Protein AF-A0A563DDT4-F1 (afdb_monomer_lite)

Sequence (228 aa):
MALPEDSSPIIKEQPSSSRGLYDNIKHTDIRTVSVIREQLWNDAQWEGAGFATSPDQPPILMFLFKNAENGKKIFSAWIERFSNIDKEDDLRITIVRGIDKKNPFYYRIGVGANIKKELSPARLVGTIVRSNMMTPTNSDNLDRFLADYKKYGCFWIVPAAFNKSGKPDMYQPLSILKEKVVIRDAWEIGINDLDSSLIRQGDNPIIPKSEIEEAPVIELIQSRMIAE

Secondary structure (DSSP, 8-state):
--PPPP----------TTTTSSTT--GGGEEE-----HHHHHHHTEEEEEEEEETTEEEEEEEEESSHHHHHHHHHHHHHHH-SB-TT--EEEEEEE--BSSSTT-EEEEEEE--TTT-BTTBEEE---EEEEE--SSSHHHHHHHHHHHHHS-EEEEEEEE-TTSPEEE-GGG-EEES--EEEEGGG--TTSTTGGGS-TT-B----TTTTTT-THHHHHHHHHS--

Radius of gyration: 22.21 Å; chains: 1; bounding box: 61×58×77 Å

Foldseek 3Di:
DDDDDDDDDDPPPDDPPPPPPCPPDDPVLEAEQWLDPPVLCVVQAFADWFWDDDPPDQIEIEGETQRLVSLLVSLVSVCVVCNLENPVPQKAWEKEAQQAPVQRQKIKIKIKGDCPVVDDPRGHYDIDIDMDIDRDNDCVRVVNNVVSCVVPLKYKYFYWYQDPVRDTDTPVVSIHIDNDYHYHYLQQAAPPHPCLVVRDLPTDGDDPPVCVVPRRNVVSNVVRVPPD

pLDDT: mean 87.25, std 19.15, range [29.61, 98.69]

Structure (mmCIF, N/CA/C/O backbone):
data_AF-A0A563DDT4-F1
#
_entry.id   AF-A0A563DDT4-F1
#
loop_
_atom_site.group_PDB
_atom_site.id
_atom_site.type_symbol
_atom_site.label_atom_id
_atom_site.label_alt_id
_atom_site.label_comp_id
_atom_site.label_asym_id
_atom_site.label_entity_id
_atom_site.label_seq_id
_atom_site.pdbx_PDB_ins_code
_atom_site.Cartn_x
_atom_site.Cartn_y
_atom_site.Cartn_z
_atom_site.occupancy
_atom_site.B_iso_or_equiv
_atom_site.auth_seq_id
_atom_site.auth_comp_id
_atom_site.auth_asym_id
_atom_site.auth_atom_id
_atom_site.pdbx_PDB_model_num
ATOM 1 N N . MET A 1 1 ? -40.162 39.269 52.773 1.00 39.84 1 MET A N 1
ATOM 2 C CA . MET A 1 1 ? -40.450 38.774 51.413 1.00 39.84 1 MET A CA 1
ATOM 3 C C . MET A 1 1 ? -39.108 38.438 50.785 1.00 39.84 1 MET A C 1
ATOM 5 O O . MET A 1 1 ? -38.362 39.351 50.473 1.00 39.84 1 MET A O 1
ATOM 9 N N . ALA A 1 2 ? -38.750 37.157 50.748 1.00 34.31 2 ALA A N 1
ATOM 10 C CA . ALA A 1 2 ? -37.540 36.647 50.108 1.00 34.31 2 ALA A CA 1
ATOM 11 C C . ALA A 1 2 ? -37.920 35.297 49.485 1.00 34.31 2 ALA A C 1
ATOM 13 O O . ALA A 1 2 ? -38.508 34.458 50.167 1.00 34.31 2 ALA A O 1
ATOM 14 N N . LEU A 1 3 ? -37.705 35.171 48.177 1.00 35.00 3 LEU A N 1
ATOM 15 C CA . LEU A 1 3 ? -37.990 33.977 47.379 1.00 35.00 3 LEU A CA 1
ATOM 16 C C . LEU A 1 3 ? -36.828 32.969 47.512 1.00 35.00 3 LEU A C 1
ATOM 18 O O . LEU A 1 3 ? -35.708 33.403 47.784 1.00 35.00 3 LEU A O 1
ATOM 22 N N . PRO A 1 4 ? -37.077 31.655 47.350 1.00 35.62 4 PRO A N 1
ATOM 23 C CA . PRO A 1 4 ? -36.071 30.615 47.548 1.00 35.62 4 PRO A CA 1
ATOM 24 C C . PRO A 1 4 ? -35.149 30.440 46.332 1.00 35.62 4 PRO A C 1
ATOM 26 O O . PRO A 1 4 ? -35.521 30.758 45.203 1.00 35.62 4 PRO A O 1
ATOM 29 N N . GLU A 1 5 ? -33.949 29.930 46.610 1.00 35.59 5 GLU A N 1
ATOM 30 C CA . GLU A 1 5 ? -32.871 29.662 45.657 1.00 35.59 5 GLU A CA 1
ATOM 31 C C . GLU A 1 5 ? -33.240 28.617 44.592 1.00 35.59 5 GLU A C 1
ATOM 33 O O . GLU A 1 5 ? -33.863 27.588 44.864 1.00 35.59 5 GLU A O 1
ATOM 38 N N . ASP A 1 6 ? -32.806 28.918 43.370 1.00 36.28 6 ASP A N 1
ATOM 39 C CA . ASP A 1 6 ? -32.846 28.088 42.172 1.00 36.28 6 ASP A CA 1
ATOM 40 C C . ASP A 1 6 ? -31.933 26.860 42.337 1.00 36.28 6 ASP A C 1
ATOM 42 O O . ASP A 1 6 ? -30.737 26.977 42.602 1.00 36.28 6 ASP A O 1
ATOM 46 N N . SER A 1 7 ? -32.511 25.668 42.193 1.00 38.12 7 SER A N 1
ATOM 47 C CA . SER A 1 7 ? -31.808 24.384 42.229 1.00 38.12 7 SER A CA 1
ATOM 48 C C . SER A 1 7 ? -31.728 23.813 40.817 1.00 38.12 7 SER A C 1
ATOM 50 O O . SER A 1 7 ? -32.513 22.955 40.416 1.00 38.12 7 SER A O 1
ATOM 52 N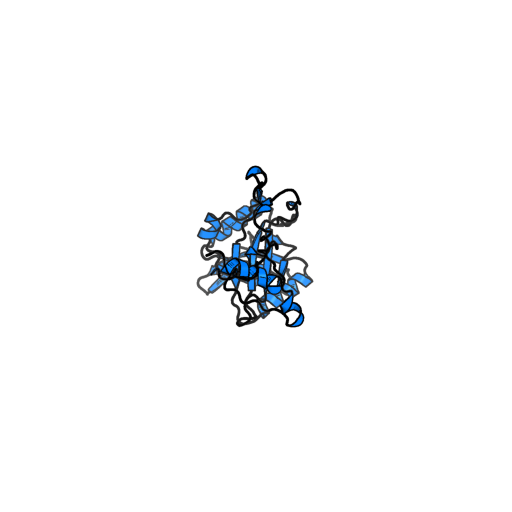 N . SER A 1 8 ? -30.739 24.283 40.063 1.00 33.38 8 SER A N 1
ATOM 53 C CA . SER A 1 8 ? -30.345 23.678 38.790 1.00 33.38 8 SER A CA 1
ATOM 54 C C . SER A 1 8 ? -29.222 22.645 39.010 1.00 33.38 8 SER A C 1
ATOM 56 O O . SER A 1 8 ? -28.300 22.896 39.791 1.00 33.38 8 SER A O 1
ATOM 58 N N . PRO A 1 9 ? -29.276 21.458 38.373 1.00 30.23 9 PRO A N 1
ATOM 59 C CA . PRO A 1 9 ? -28.347 20.365 38.644 1.00 30.23 9 PRO A CA 1
ATOM 60 C C . PRO A 1 9 ? -26.934 20.675 38.137 1.00 30.23 9 PRO A C 1
ATOM 62 O O . PRO A 1 9 ? -26.730 21.065 36.989 1.00 30.23 9 PRO A O 1
ATOM 65 N N . ILE A 1 10 ? -25.946 20.440 39.003 1.00 32.97 10 ILE A N 1
ATOM 66 C CA . ILE A 1 10 ? -24.517 20.524 38.693 1.00 32.97 10 ILE A CA 1
ATOM 67 C C . ILE A 1 10 ? -24.184 19.434 37.665 1.00 32.97 10 ILE A C 1
ATOM 69 O O . ILE A 1 10 ? -24.044 18.259 38.013 1.00 32.97 10 ILE A O 1
ATOM 73 N N . ILE A 1 11 ? -24.040 19.817 36.396 1.00 32.25 11 ILE A N 1
ATOM 74 C CA . ILE A 1 11 ? -23.382 18.983 35.390 1.00 32.25 11 ILE A CA 1
ATOM 75 C C . ILE A 1 11 ? -21.908 18.916 35.794 1.00 32.25 11 ILE A C 1
ATOM 77 O O . ILE A 1 11 ? -21.169 19.888 35.663 1.00 32.25 11 ILE A O 1
ATOM 81 N N . LYS A 1 12 ? -21.477 17.773 36.335 1.00 29.61 12 LYS A N 1
ATOM 82 C CA . LYS A 1 12 ? -20.051 17.476 36.477 1.00 29.61 12 LYS A CA 1
ATOM 83 C C . LYS A 1 12 ? -19.483 17.286 35.075 1.00 29.61 12 LYS A C 1
ATOM 85 O O . LYS A 1 12 ? -19.656 16.222 34.486 1.00 29.61 12 LYS A O 1
ATOM 90 N N . GLU A 1 13 ? -18.814 18.309 34.555 1.00 31.12 13 GLU A N 1
ATOM 91 C CA . GLU A 1 13 ? -17.902 18.148 33.426 1.00 31.12 13 GLU A CA 1
ATOM 92 C C . GLU A 1 13 ? -16.879 17.064 33.788 1.00 31.12 13 GLU A C 1
ATOM 94 O O . GLU A 1 13 ? -16.101 17.204 34.735 1.00 31.12 13 GLU A O 1
ATOM 99 N N . GLN A 1 14 ? -16.908 15.945 33.064 1.00 32.41 14 GLN A N 1
ATOM 100 C CA . GLN A 1 14 ? -15.791 15.013 33.087 1.00 32.41 14 GLN A CA 1
ATOM 101 C C . GLN A 1 14 ? -14.646 15.624 32.272 1.00 32.41 14 GLN A C 1
ATOM 103 O O . GLN A 1 14 ? -14.873 16.047 31.136 1.00 32.41 14 GLN A O 1
ATOM 108 N N . PRO A 1 15 ? -13.418 15.687 32.810 1.00 33.34 15 PRO A N 1
ATOM 109 C CA . PRO A 1 15 ? -12.296 16.245 32.075 1.00 33.34 15 PRO A CA 1
ATOM 110 C C . PRO A 1 15 ? -11.964 15.358 30.867 1.00 33.34 15 PRO A C 1
ATOM 112 O O . PRO A 1 15 ? -11.709 14.162 31.009 1.00 33.34 15 PRO A O 1
ATOM 115 N N . SER A 1 16 ? -11.939 15.965 29.676 1.00 42.59 16 SER A N 1
ATOM 116 C CA . SER A 1 16 ? -11.445 15.353 28.441 1.00 42.59 16 SER A CA 1
ATOM 117 C C . SER A 1 16 ? -9.961 14.999 28.606 1.00 42.59 16 SER A C 1
ATOM 119 O O . SER A 1 16 ? -9.096 15.879 28.591 1.00 42.59 16 SER A O 1
ATOM 121 N N . SER A 1 17 ? -9.654 13.718 28.788 1.00 43.59 17 SER A N 1
ATOM 122 C CA . SER A 1 17 ? -8.336 13.213 29.201 1.00 43.59 17 SER A CA 1
ATOM 123 C C . SER A 1 17 ? -7.228 13.281 28.137 1.00 43.59 17 SER A C 1
ATOM 125 O O . SER A 1 17 ? -6.125 12.800 28.381 1.00 43.59 17 SER A O 1
ATOM 127 N N . SER A 1 18 ? -7.451 13.907 26.979 1.00 41.47 18 SER A N 1
ATOM 128 C CA . SER A 1 18 ? -6.428 14.036 25.929 1.00 41.47 18 SER A CA 1
ATOM 129 C C . SER A 1 18 ? -5.547 15.286 26.050 1.00 41.47 18 SER A C 1
ATOM 131 O O . SER A 1 18 ? -4.455 15.310 25.485 1.00 41.47 18 SER A O 1
ATOM 133 N N . ARG A 1 19 ? -5.969 16.314 26.803 1.00 41.03 19 ARG A N 1
ATOM 134 C CA . ARG A 1 19 ? -5.263 17.611 26.855 1.00 41.03 19 ARG A CA 1
ATOM 135 C C . ARG A 1 19 ? -3.962 17.628 27.663 1.00 41.03 19 ARG A C 1
ATOM 137 O O . ARG A 1 19 ? -3.249 18.602 27.547 1.00 41.03 19 ARG A O 1
ATOM 144 N N . GLY A 1 20 ? -3.630 16.587 28.433 1.00 39.38 20 GLY A N 1
ATOM 145 C CA . GLY A 1 20 ? -2.427 16.576 29.286 1.00 39.38 20 GLY A CA 1
ATOM 146 C C . GLY A 1 20 ? -1.297 15.638 28.846 1.00 39.38 20 GLY A C 1
ATOM 147 O O . GLY A 1 20 ? -0.237 15.635 29.467 1.00 39.38 20 GLY A O 1
ATOM 148 N N . LEU A 1 21 ? -1.498 14.812 27.810 1.00 46.62 21 LEU A N 1
ATOM 149 C CA . LEU A 1 21 ? -0.527 13.765 27.446 1.00 46.62 21 LEU A CA 1
ATOM 150 C C . LEU A 1 21 ? 0.659 14.302 26.622 1.00 46.62 21 LEU A C 1
ATOM 152 O O . LEU A 1 21 ? 1.717 13.679 26.583 1.00 46.62 21 LEU A O 1
ATOM 156 N N . TYR A 1 22 ? 0.496 15.469 25.992 1.00 50.56 22 TYR A N 1
ATOM 157 C CA . TYR A 1 22 ? 1.446 16.015 25.017 1.00 50.56 22 TYR A CA 1
ATOM 158 C C . TYR A 1 22 ? 2.083 17.351 25.434 1.00 50.56 22 TYR A C 1
ATOM 160 O O . TYR A 1 22 ? 3.014 17.803 24.773 1.00 50.56 22 TYR A O 1
ATOM 168 N N . ASP A 1 23 ? 1.656 17.940 26.557 1.00 54.97 23 ASP A N 1
ATOM 169 C CA . ASP A 1 23 ? 2.091 19.273 27.013 1.00 54.97 23 ASP A CA 1
ATOM 170 C C . ASP A 1 23 ? 3.583 19.354 27.390 1.00 54.97 23 ASP A C 1
ATOM 172 O O . ASP A 1 23 ? 4.141 20.443 27.502 1.00 54.97 23 ASP A O 1
ATOM 176 N N . ASN A 1 24 ? 4.252 18.206 27.543 1.00 57.28 24 ASN A N 1
ATOM 177 C CA . ASN A 1 24 ? 5.657 18.114 27.950 1.00 57.28 24 ASN A CA 1
ATOM 178 C C . ASN A 1 24 ? 6.589 17.485 26.895 1.00 57.28 24 ASN A C 1
ATOM 180 O O . ASN A 1 24 ? 7.760 17.252 27.197 1.00 57.28 24 ASN A O 1
ATOM 184 N N . ILE A 1 25 ? 6.114 17.201 25.674 1.00 58.22 25 ILE A N 1
ATOM 185 C CA . ILE A 1 25 ? 6.969 16.628 24.619 1.00 58.22 25 ILE A CA 1
ATOM 186 C C . ILE A 1 25 ? 7.807 17.741 23.990 1.00 58.22 25 ILE A C 1
ATOM 188 O O . ILE A 1 25 ? 7.284 18.632 23.318 1.00 58.22 25 ILE A O 1
ATOM 192 N N . LYS A 1 26 ? 9.130 17.689 24.161 1.00 61.88 26 LYS A N 1
ATOM 193 C CA . LYS A 1 26 ? 10.031 18.603 23.453 1.00 61.88 26 LYS A CA 1
ATOM 194 C C . LYS A 1 26 ? 10.164 18.139 22.006 1.00 61.88 26 LYS A C 1
ATOM 196 O O . LYS A 1 26 ? 10.166 16.946 21.722 1.00 61.88 26 LYS A O 1
ATOM 201 N N . HIS A 1 27 ? 10.383 19.064 21.073 1.00 55.62 27 HIS A N 1
ATOM 202 C CA . HIS A 1 27 ? 10.632 18.715 19.666 1.00 55.62 27 HIS A CA 1
ATOM 203 C C . HIS A 1 27 ? 11.839 17.759 19.490 1.00 55.62 27 HIS A C 1
ATOM 205 O O . HIS A 1 27 ? 11.919 17.026 18.509 1.00 55.62 27 HIS A O 1
ATOM 211 N N . THR A 1 28 ? 12.772 17.724 20.450 1.00 56.50 28 THR A N 1
ATOM 212 C CA . THR A 1 28 ? 13.899 16.772 20.503 1.00 56.50 28 THR A CA 1
ATOM 213 C C . THR A 1 28 ? 13.483 15.325 20.778 1.00 56.50 28 THR A C 1
ATOM 215 O O . THR A 1 28 ? 14.226 14.403 20.445 1.00 56.50 28 THR A O 1
ATOM 218 N N . ASP A 1 29 ? 12.297 15.124 21.349 1.00 61.19 29 ASP A N 1
ATOM 219 C CA . ASP A 1 29 ? 11.756 13.814 21.722 1.00 61.19 29 ASP A CA 1
ATOM 220 C C . ASP A 1 29 ? 10.957 13.185 20.562 1.00 61.19 29 ASP A C 1
ATOM 222 O O . ASP A 1 29 ? 10.530 12.031 20.638 1.00 61.19 29 ASP A O 1
ATOM 226 N N . ILE A 1 30 ? 10.808 13.926 19.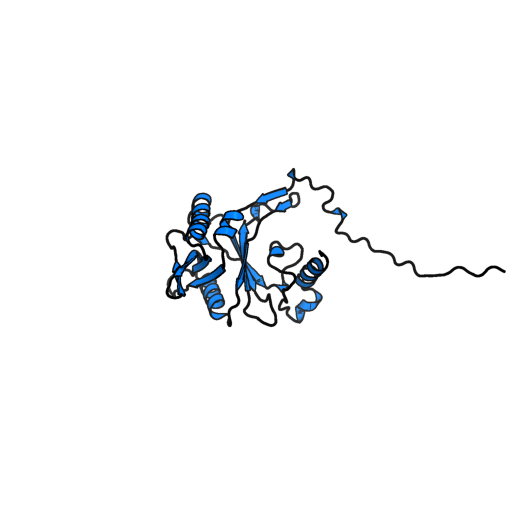453 1.00 64.56 30 ILE A N 1
ATOM 227 C CA . ILE A 1 30 ? 10.164 13.490 18.214 1.00 64.56 30 ILE A CA 1
ATOM 228 C C . ILE A 1 30 ? 11.235 13.005 17.231 1.00 64.56 30 ILE A C 1
ATOM 230 O O . ILE A 1 30 ? 12.115 13.759 16.812 1.00 64.56 30 ILE A O 1
ATOM 234 N N . ARG A 1 31 ? 11.161 11.736 16.817 1.00 73.50 31 ARG A N 1
ATOM 235 C CA . ARG A 1 31 ? 11.964 11.213 15.700 1.00 73.50 31 ARG A CA 1
ATOM 236 C C . ARG A 1 31 ? 11.138 11.213 14.429 1.00 73.50 31 ARG A C 1
ATOM 238 O O . ARG A 1 31 ? 10.127 10.522 14.363 1.00 73.50 31 ARG A O 1
ATOM 245 N N . THR A 1 32 ? 11.613 11.894 13.395 1.00 71.88 32 THR A N 1
ATOM 246 C CA . THR A 1 32 ? 11.034 11.758 12.056 1.00 71.88 32 THR A CA 1
ATOM 247 C C . THR A 1 32 ? 11.745 10.646 11.300 1.00 71.88 32 THR A C 1
ATOM 249 O O . THR A 1 32 ? 12.951 10.717 11.062 1.00 71.88 32 THR A O 1
ATOM 252 N N . VAL A 1 33 ? 10.998 9.625 10.889 1.00 77.19 33 VAL A N 1
ATOM 253 C CA . VAL A 1 33 ? 11.490 8.553 10.019 1.00 77.19 33 VAL A CA 1
ATOM 254 C C . VAL A 1 33 ? 10.766 8.678 8.689 1.00 77.19 33 VAL A C 1
ATOM 256 O O . VAL A 1 33 ? 9.562 8.437 8.606 1.00 77.19 33 VAL A O 1
ATOM 259 N N . SER A 1 34 ? 11.484 9.082 7.640 1.00 77.81 34 SER A N 1
ATOM 260 C CA . SER A 1 34 ? 10.884 9.274 6.320 1.00 77.81 34 SER A CA 1
ATOM 261 C C . SER A 1 34 ? 11.576 8.457 5.234 1.00 77.81 34 SER A C 1
ATOM 263 O O . SER A 1 34 ? 12.803 8.433 5.110 1.00 77.81 34 SER A O 1
ATOM 265 N N . VAL A 1 35 ? 10.748 7.808 4.419 1.00 90.50 35 VAL A N 1
ATOM 266 C CA . VAL A 1 35 ? 11.090 7.245 3.102 1.00 90.50 35 VAL A CA 1
ATOM 267 C C . VAL A 1 35 ? 10.403 8.028 1.974 1.00 90.50 35 VAL A C 1
ATOM 269 O O . VAL A 1 35 ? 10.577 7.714 0.798 1.00 90.50 35 VAL A O 1
ATOM 272 N N . ILE A 1 36 ? 9.634 9.064 2.329 1.00 93.06 36 ILE A N 1
ATOM 273 C CA . ILE A 1 36 ? 8.834 9.888 1.427 1.00 93.06 36 ILE A CA 1
ATOM 274 C C . ILE A 1 36 ? 9.503 11.256 1.284 1.00 93.06 36 ILE A C 1
ATOM 276 O O . ILE A 1 36 ? 9.552 12.053 2.221 1.00 93.06 36 ILE A O 1
ATOM 280 N N . ARG A 1 37 ? 9.993 11.546 0.077 1.00 93.25 37 ARG A N 1
ATOM 281 C CA . ARG A 1 37 ? 10.425 12.891 -0.323 1.00 93.25 37 ARG A CA 1
ATOM 282 C C . ARG A 1 37 ? 9.213 13.635 -0.879 1.00 93.25 37 ARG A C 1
ATOM 284 O O . ARG A 1 37 ? 8.866 13.439 -2.038 1.00 93.25 37 ARG A O 1
ATOM 291 N N . GLU A 1 38 ? 8.561 14.436 -0.042 1.00 92.94 38 GLU A N 1
ATOM 292 C CA . GLU A 1 38 ? 7.271 15.085 -0.325 1.00 92.94 38 GLU A CA 1
ATOM 293 C C . GLU A 1 38 ? 7.189 15.725 -1.714 1.00 92.94 38 GLU A C 1
ATOM 295 O O . GLU A 1 38 ? 6.334 15.334 -2.509 1.00 92.94 38 GLU A O 1
ATOM 300 N N . GLN A 1 39 ? 8.109 16.643 -2.026 1.00 95.81 39 GLN A N 1
ATOM 301 C CA . GLN A 1 39 ? 8.103 17.343 -3.308 1.00 95.81 39 GLN A CA 1
ATOM 302 C C . GLN A 1 39 ? 8.239 16.376 -4.489 1.00 95.81 39 GLN A C 1
ATOM 304 O O . GLN A 1 39 ? 7.477 16.460 -5.443 1.00 95.81 39 GLN A O 1
ATOM 309 N N . LEU A 1 40 ? 9.139 15.391 -4.390 1.00 96.94 40 LEU A N 1
ATOM 310 C CA . LEU A 1 40 ? 9.337 14.401 -5.449 1.00 96.94 40 LEU A CA 1
ATOM 311 C C . LEU A 1 40 ? 8.078 13.555 -5.683 1.00 96.94 40 LEU A C 1
ATOM 313 O O . LEU A 1 40 ? 7.753 13.248 -6.824 1.00 96.94 40 LEU A O 1
ATOM 317 N N . TRP A 1 41 ? 7.357 13.194 -4.620 1.00 97.19 41 TRP A N 1
ATOM 318 C CA . TRP A 1 41 ? 6.087 12.475 -4.727 1.00 97.19 41 TRP A CA 1
ATOM 319 C C . TRP A 1 41 ? 4.978 13.325 -5.344 1.00 97.19 41 TRP A C 1
ATOM 321 O O . TRP A 1 41 ? 4.199 12.815 -6.151 1.00 97.19 41 TRP A O 1
ATOM 331 N N . ASN A 1 42 ? 4.921 14.608 -4.989 1.00 97.19 42 ASN A N 1
ATOM 332 C CA . ASN A 1 42 ? 3.970 15.550 -5.572 1.00 97.19 42 ASN A CA 1
ATOM 333 C C . ASN A 1 42 ? 4.249 15.724 -7.075 1.00 97.19 42 ASN A C 1
ATOM 335 O O . ASN A 1 42 ? 3.330 15.613 -7.884 1.00 97.19 42 ASN A O 1
ATOM 339 N N . ASP A 1 43 ? 5.520 15.877 -7.456 1.00 98.12 43 ASP A N 1
ATOM 340 C CA . ASP A 1 43 ? 5.946 16.020 -8.852 1.00 98.12 43 ASP A CA 1
ATOM 341 C C . ASP A 1 43 ? 5.840 14.711 -9.653 1.00 98.12 43 ASP A C 1
ATOM 343 O O . ASP A 1 43 ? 5.743 14.741 -10.882 1.00 98.12 43 ASP A O 1
ATOM 347 N N . ALA A 1 44 ? 5.904 13.553 -8.986 1.00 98.00 44 ALA A N 1
ATOM 348 C CA . ALA A 1 44 ? 5.691 12.242 -9.600 1.00 98.00 44 ALA A CA 1
ATOM 349 C C . ALA A 1 44 ? 4.217 11.986 -9.927 1.00 98.00 44 ALA A C 1
ATOM 351 O O . ALA A 1 44 ? 3.924 11.227 -10.852 1.00 98.00 44 ALA A O 1
ATOM 352 N N . GLN A 1 45 ? 3.301 12.633 -9.195 1.00 97.88 45 GLN A N 1
ATOM 353 C CA . GLN A 1 45 ? 1.856 12.492 -9.362 1.00 97.88 45 GLN A CA 1
ATOM 354 C C . GLN A 1 45 ? 1.430 11.015 -9.357 1.00 97.88 45 GLN A C 1
ATOM 356 O O . GLN A 1 45 ? 0.975 10.472 -10.366 1.00 97.88 45 GLN A O 1
ATOM 361 N N . TRP A 1 46 ? 1.622 10.356 -8.210 1.00 98.06 46 TRP A N 1
ATOM 362 C CA . TRP A 1 46 ? 1.174 8.979 -8.000 1.00 98.06 46 TRP A CA 1
ATOM 363 C C . TRP A 1 46 ? -0.350 8.887 -8.137 1.00 98.06 46 TRP A C 1
ATOM 365 O O . TRP A 1 46 ? -1.084 9.457 -7.330 1.00 98.06 46 TRP A O 1
ATOM 375 N N . GLU A 1 47 ? -0.827 8.180 -9.157 1.00 95.50 47 GLU A N 1
ATOM 376 C CA . GLU A 1 47 ? -2.241 8.172 -9.544 1.00 95.50 47 GLU A CA 1
ATOM 377 C C . GLU A 1 47 ? -2.949 6.845 -9.291 1.00 95.50 47 GLU A C 1
ATOM 379 O O . GLU A 1 47 ? -4.175 6.807 -9.309 1.00 95.50 47 GLU A O 1
ATOM 384 N N . GLY A 1 48 ? -2.215 5.784 -8.966 1.00 95.38 48 GLY A N 1
ATOM 385 C CA . GLY A 1 48 ? -2.842 4.548 -8.528 1.00 95.38 48 GLY A CA 1
ATOM 386 C C . GLY A 1 48 ? -1.883 3.380 -8.446 1.00 95.38 48 GLY A C 1
ATOM 387 O O . GLY A 1 48 ? -0.658 3.525 -8.462 1.00 95.38 48 GLY A O 1
ATOM 388 N N . ALA A 1 49 ? -2.461 2.194 -8.373 1.00 96.62 49 ALA A N 1
ATOM 389 C CA . ALA A 1 49 ? -1.720 0.952 -8.383 1.00 96.62 49 ALA A CA 1
ATOM 390 C C . ALA A 1 49 ? -2.374 -0.070 -9.305 1.00 96.62 49 ALA A C 1
ATOM 392 O O . ALA A 1 49 ? -3.579 -0.032 -9.551 1.00 96.62 49 ALA A O 1
ATOM 393 N N . GLY A 1 50 ? -1.563 -0.988 -9.810 1.00 96.00 50 GLY A N 1
ATOM 394 C CA . GLY A 1 50 ? -2.027 -2.121 -10.595 1.00 96.00 50 GLY A CA 1
ATOM 395 C C . GLY A 1 50 ? -1.401 -3.413 -10.096 1.00 96.00 50 GLY A C 1
ATOM 396 O O . GLY A 1 50 ? -0.350 -3.393 -9.459 1.00 96.00 50 GLY A O 1
ATOM 397 N N . PHE A 1 51 ? -2.033 -4.535 -10.414 1.00 97.19 51 PHE A N 1
ATOM 398 C CA . PHE A 1 51 ? -1.536 -5.856 -10.054 1.00 97.19 51 PHE A CA 1
ATOM 399 C C . PHE A 1 51 ? -1.232 -6.658 -11.314 1.00 97.19 51 PHE A C 1
ATOM 401 O O . PHE A 1 51 ? -2.037 -6.669 -12.247 1.00 97.19 51 PHE A O 1
ATOM 408 N N . ALA A 1 52 ? -0.087 -7.332 -11.335 1.00 96.31 52 ALA A N 1
ATOM 409 C CA . ALA A 1 52 ? 0.217 -8.352 -12.329 1.00 96.31 52 ALA A CA 1
ATOM 410 C C . ALA A 1 52 ? 0.512 -9.673 -11.617 1.00 96.31 52 ALA A C 1
ATOM 412 O O . ALA A 1 52 ? 1.241 -9.712 -10.627 1.00 96.31 52 ALA A O 1
ATOM 413 N N . THR A 1 53 ? -0.085 -10.744 -12.121 1.00 95.00 53 THR A N 1
ATOM 414 C CA . THR A 1 53 ? -0.022 -12.094 -11.558 1.00 95.00 53 THR A CA 1
ATOM 415 C C . THR A 1 53 ? 0.370 -13.073 -12.654 1.00 95.00 53 THR A C 1
ATOM 417 O O . THR A 1 53 ? 0.079 -12.854 -13.834 1.00 95.00 53 THR A O 1
ATOM 420 N N . SER A 1 54 ? 1.081 -14.129 -12.278 1.00 91.88 54 SER A N 1
ATOM 421 C CA . SER A 1 54 ? 1.540 -15.179 -13.185 1.00 91.88 54 SER A CA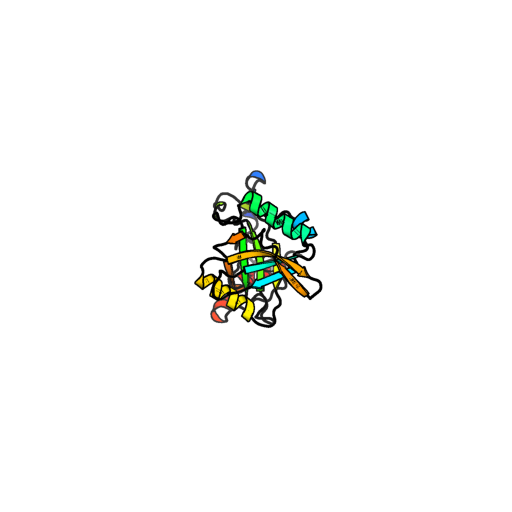 1
ATOM 422 C C . SER A 1 54 ? 1.607 -16.500 -12.417 1.00 91.88 54 SER A C 1
ATOM 424 O O . SER A 1 54 ? 2.012 -16.486 -11.255 1.00 91.88 54 SER A O 1
ATOM 426 N N . PRO A 1 55 ? 1.269 -17.649 -13.033 1.00 88.69 55 PRO A N 1
ATOM 427 C CA . PRO A 1 55 ? 1.304 -18.944 -12.353 1.00 88.69 55 PRO A CA 1
ATOM 428 C C . PRO A 1 55 ? 2.663 -19.328 -11.753 1.00 88.69 55 PRO A C 1
ATOM 430 O O . PRO A 1 55 ? 2.689 -20.080 -10.775 1.00 88.69 55 PRO A O 1
ATOM 433 N N . ASP A 1 56 ? 3.760 -18.812 -12.320 1.00 93.75 56 ASP A N 1
ATOM 434 C CA . ASP A 1 56 ? 5.128 -19.279 -12.061 1.00 93.75 56 ASP A CA 1
ATOM 435 C C . ASP A 1 56 ? 6.035 -18.233 -11.400 1.00 93.75 56 ASP A C 1
ATOM 437 O O . ASP A 1 56 ? 7.227 -18.483 -11.230 1.00 93.75 56 ASP A O 1
ATOM 441 N N . GLN A 1 57 ? 5.516 -17.058 -11.034 1.00 95.50 57 GLN A N 1
ATOM 442 C CA . GLN A 1 57 ? 6.313 -15.959 -10.477 1.00 95.50 57 GLN A CA 1
ATOM 443 C C . GLN A 1 57 ? 5.578 -15.257 -9.325 1.00 95.50 57 GLN A C 1
ATOM 445 O O . GLN A 1 57 ? 4.349 -15.186 -9.356 1.00 95.50 57 GLN A O 1
ATOM 450 N N . PRO A 1 58 ? 6.306 -14.686 -8.342 1.00 97.88 58 PRO A N 1
ATOM 451 C CA . PRO A 1 58 ? 5.708 -13.808 -7.342 1.00 97.88 58 PRO A CA 1
ATOM 452 C C . PRO A 1 58 ? 4.913 -12.665 -7.991 1.00 97.88 58 PRO A C 1
ATOM 454 O O . PRO A 1 58 ? 5.328 -12.147 -9.035 1.00 97.88 58 PRO A O 1
ATOM 457 N N . PRO A 1 59 ? 3.795 -12.237 -7.382 1.00 98.50 59 PRO A N 1
ATOM 458 C CA . PRO A 1 59 ? 2.964 -11.193 -7.955 1.00 98.50 59 PRO A CA 1
ATOM 459 C C . PRO A 1 59 ? 3.668 -9.832 -7.908 1.00 98.50 59 PRO A C 1
ATOM 461 O O . PRO A 1 59 ? 4.604 -9.603 -7.137 1.00 98.50 59 PRO A O 1
ATOM 464 N N . ILE A 1 60 ? 3.194 -8.905 -8.735 1.00 98.62 60 ILE A N 1
ATOM 465 C CA . ILE A 1 60 ? 3.740 -7.554 -8.868 1.00 98.62 60 ILE A CA 1
ATOM 466 C C . ILE A 1 60 ? 2.670 -6.534 -8.480 1.00 98.62 60 ILE A C 1
ATOM 468 O O . ILE A 1 60 ? 1.556 -6.562 -9.004 1.00 98.62 60 ILE A O 1
ATOM 472 N N . LEU A 1 61 ? 3.041 -5.593 -7.614 1.00 98.69 61 LEU A N 1
ATOM 473 C CA . LEU A 1 61 ? 2.312 -4.369 -7.311 1.00 98.69 61 LEU A CA 1
ATOM 474 C C . LEU A 1 61 ? 2.979 -3.187 -8.036 1.00 98.69 61 LEU A C 1
ATOM 476 O O . LEU A 1 61 ? 4.062 -2.723 -7.683 1.00 98.69 61 LEU A O 1
ATOM 480 N N . MET A 1 62 ? 2.316 -2.684 -9.069 1.00 98.56 62 MET A N 1
ATOM 481 C CA . MET A 1 62 ? 2.747 -1.519 -9.838 1.00 98.56 62 MET A CA 1
ATOM 482 C C . MET A 1 62 ? 2.335 -0.232 -9.130 1.00 98.56 62 MET A C 1
ATOM 484 O O . MET A 1 62 ? 1.177 -0.100 -8.740 1.00 98.56 62 MET A O 1
ATOM 488 N N . PHE A 1 63 ? 3.240 0.739 -9.022 1.00 98.62 63 PHE A N 1
ATOM 489 C CA . PHE A 1 63 ? 2.909 2.111 -8.634 1.00 98.62 63 PHE A CA 1
ATOM 490 C C . PHE A 1 63 ? 2.799 2.944 -9.909 1.00 98.62 63 PHE A C 1
ATOM 492 O O . PHE A 1 63 ? 3.794 3.132 -10.607 1.00 98.62 63 PHE A O 1
ATOM 499 N N . LEU A 1 64 ? 1.589 3.400 -10.227 1.00 98.38 64 LEU A N 1
ATOM 500 C CA . LEU A 1 64 ? 1.284 4.130 -11.455 1.00 98.38 64 LEU A CA 1
ATOM 501 C C . LEU A 1 64 ? 1.507 5.627 -11.240 1.00 98.38 64 LEU A C 1
ATOM 503 O O . LEU A 1 64 ? 0.868 6.237 -10.380 1.00 98.38 64 LEU A O 1
ATOM 507 N N . PHE A 1 65 ? 2.413 6.213 -12.013 1.00 98.50 65 PHE A N 1
ATOM 508 C CA . PHE A 1 65 ? 2.759 7.630 -11.952 1.00 98.50 65 PHE A CA 1
ATOM 509 C C . PHE A 1 65 ? 2.410 8.326 -13.264 1.00 98.50 65 PHE A C 1
ATOM 511 O O . PHE A 1 65 ? 2.764 7.827 -14.334 1.00 98.50 65 PHE A O 1
ATOM 518 N N . LYS A 1 66 ? 1.822 9.528 -13.187 1.00 98.06 66 LYS A N 1
ATOM 519 C CA . LYS A 1 66 ? 1.665 10.381 -14.380 1.00 98.06 66 LYS A CA 1
ATOM 520 C C . LYS A 1 66 ? 3.014 10.856 -14.902 1.00 98.06 66 LYS A C 1
ATOM 522 O O . LYS A 1 66 ? 3.233 10.911 -16.108 1.00 98.06 66 LYS A O 1
ATOM 527 N N . ASN A 1 67 ? 3.934 11.185 -13.994 1.00 98.19 67 ASN A N 1
ATOM 528 C CA . ASN A 1 67 ? 5.302 11.540 -14.340 1.00 98.19 67 ASN A CA 1
ATOM 529 C C . ASN A 1 67 ? 6.233 10.355 -14.066 1.00 98.19 67 ASN A C 1
ATOM 531 O O . ASN A 1 67 ? 6.766 10.189 -12.965 1.00 98.19 67 ASN A O 1
ATOM 535 N N . ALA A 1 68 ? 6.438 9.545 -15.106 1.00 97.69 68 ALA A N 1
ATOM 536 C CA . ALA A 1 68 ? 7.284 8.360 -15.061 1.00 97.69 68 ALA A CA 1
ATOM 537 C C . ALA A 1 68 ? 8.702 8.643 -14.545 1.00 97.69 68 ALA A C 1
ATOM 539 O O . ALA A 1 68 ? 9.218 7.879 -13.736 1.00 97.69 68 ALA A O 1
ATOM 540 N N . GLU A 1 69 ? 9.335 9.738 -14.974 1.00 98.38 69 GLU A N 1
ATOM 541 C CA . GLU A 1 69 ? 10.722 10.047 -14.604 1.00 98.38 69 GLU A CA 1
ATOM 542 C C . GLU A 1 69 ? 10.868 10.340 -13.111 1.00 98.38 69 GLU A C 1
ATOM 544 O O . GLU A 1 69 ? 11.791 9.852 -12.459 1.00 98.38 69 GLU A O 1
ATOM 549 N N . ASN A 1 70 ? 9.928 11.084 -12.532 1.00 98.50 70 ASN A N 1
ATOM 550 C CA . ASN A 1 70 ? 9.931 11.322 -11.092 1.00 98.50 70 ASN A CA 1
ATOM 551 C C . ASN A 1 70 ? 9.523 10.067 -10.301 1.00 98.50 70 ASN A C 1
ATOM 553 O O . ASN A 1 70 ? 10.112 9.806 -9.253 1.00 98.50 70 ASN A O 1
ATOM 557 N N . GLY A 1 71 ? 8.618 9.236 -10.832 1.00 98.31 71 GLY A N 1
ATOM 558 C CA . GLY A 1 71 ? 8.317 7.910 -10.278 1.00 98.31 71 GLY A CA 1
ATOM 559 C C . GLY A 1 71 ? 9.547 6.996 -10.221 1.00 98.31 71 GLY A C 1
ATOM 560 O O . GLY A 1 71 ? 9.838 6.401 -9.183 1.00 98.31 71 GLY A O 1
ATOM 561 N N . LYS A 1 72 ? 10.340 6.947 -11.299 1.00 98.62 72 LYS A N 1
ATOM 562 C CA . LYS A 1 72 ? 11.616 6.213 -11.347 1.00 98.62 72 LYS A CA 1
ATOM 563 C C . LYS A 1 72 ? 12.592 6.720 -10.289 1.00 98.62 72 LYS A C 1
ATOM 565 O O . LYS A 1 72 ? 13.145 5.908 -9.558 1.00 98.62 72 LYS A O 1
ATOM 570 N N . LYS A 1 73 ? 12.754 8.042 -10.143 1.00 98.62 73 LYS A N 1
ATOM 571 C CA . LYS A 1 73 ? 13.635 8.637 -9.118 1.00 98.62 73 LYS A CA 1
ATOM 572 C C . LYS A 1 73 ? 13.257 8.225 -7.693 1.00 98.62 73 LYS A C 1
ATOM 574 O O . LYS A 1 73 ? 14.156 8.058 -6.874 1.00 98.62 73 LYS A O 1
ATOM 579 N N . ILE A 1 74 ? 11.965 8.049 -7.390 1.00 98.38 74 ILE A N 1
ATOM 580 C CA . ILE A 1 74 ? 11.516 7.544 -6.078 1.00 98.38 74 ILE A CA 1
ATOM 581 C C . ILE A 1 74 ? 12.088 6.144 -5.838 1.00 98.38 74 ILE A C 1
ATOM 583 O O . ILE A 1 74 ? 12.751 5.919 -4.827 1.00 98.38 74 ILE A O 1
ATOM 587 N N . PHE A 1 75 ? 11.894 5.229 -6.788 1.00 98.44 75 PHE A N 1
ATOM 588 C CA . PHE A 1 75 ? 12.383 3.856 -6.666 1.00 98.44 75 PHE A CA 1
ATOM 589 C C . PHE A 1 75 ? 13.909 3.765 -6.720 1.00 98.44 75 PHE A C 1
ATOM 591 O O . PHE A 1 75 ? 14.484 3.014 -5.943 1.00 98.44 75 PHE A O 1
ATOM 598 N N . SER A 1 76 ? 14.587 4.557 -7.555 1.00 98.25 76 SER A N 1
ATOM 599 C CA . SER A 1 76 ? 16.054 4.622 -7.568 1.00 98.25 76 SER A CA 1
ATOM 600 C C . SER A 1 76 ? 16.607 5.061 -6.212 1.00 98.25 76 SER A C 1
ATOM 602 O O . SER A 1 76 ? 17.538 4.439 -5.716 1.00 98.25 76 SER A O 1
ATOM 604 N N . ALA A 1 77 ? 16.003 6.072 -5.577 1.00 96.88 77 ALA A N 1
ATOM 605 C CA . ALA A 1 77 ? 16.413 6.519 -4.247 1.00 96.88 77 ALA A CA 1
ATOM 606 C C . ALA A 1 77 ? 16.150 5.461 -3.161 1.00 96.88 77 ALA A C 1
ATOM 608 O O . ALA A 1 77 ? 16.908 5.364 -2.197 1.00 96.88 77 ALA A O 1
ATOM 609 N N . TRP A 1 78 ? 15.084 4.667 -3.294 1.00 97.25 78 TRP A N 1
ATOM 610 C CA . TRP A 1 78 ? 14.848 3.527 -2.407 1.00 97.25 78 TRP A CA 1
ATOM 611 C C . TRP A 1 78 ? 15.851 2.401 -2.633 1.00 97.25 78 TRP A C 1
ATOM 613 O O . TRP A 1 78 ? 16.380 1.892 -1.655 1.00 97.25 78 TRP A O 1
ATOM 623 N N . ILE A 1 79 ? 16.171 2.058 -3.881 1.00 97.56 79 ILE A N 1
ATOM 624 C CA . ILE A 1 79 ? 17.171 1.031 -4.209 1.00 97.56 79 ILE A CA 1
ATOM 625 C C . ILE A 1 79 ? 18.561 1.449 -3.729 1.00 97.56 79 ILE A C 1
ATOM 627 O O . ILE A 1 79 ? 19.282 0.634 -3.167 1.00 97.56 79 ILE A O 1
ATOM 631 N N . GLU A 1 80 ? 18.938 2.715 -3.893 1.00 96.19 80 GLU A N 1
ATOM 632 C CA . GLU A 1 80 ? 20.205 3.241 -3.372 1.00 96.19 80 GLU A CA 1
ATOM 633 C C . GLU A 1 80 ? 20.294 3.092 -1.845 1.00 96.19 80 GLU A C 1
ATOM 635 O O . GLU A 1 80 ? 21.355 2.783 -1.307 1.00 96.19 80 GLU A O 1
ATOM 640 N N . ARG A 1 81 ? 19.169 3.275 -1.144 1.00 92.06 81 ARG A N 1
ATOM 641 C CA . ARG A 1 81 ? 19.111 3.223 0.319 1.00 92.06 81 ARG A CA 1
ATOM 642 C C . ARG A 1 81 ? 18.964 1.806 0.884 1.00 92.06 81 ARG A C 1
ATOM 644 O O . ARG A 1 81 ? 19.537 1.527 1.932 1.00 92.06 81 ARG A O 1
ATOM 651 N N . PHE A 1 82 ? 18.184 0.946 0.233 1.00 88.94 82 PHE A N 1
ATOM 652 C CA . PHE A 1 82 ? 17.720 -0.343 0.767 1.00 88.94 82 PHE A CA 1
ATOM 653 C C . PHE A 1 82 ? 18.091 -1.547 -0.104 1.00 88.94 82 PHE A C 1
ATOM 655 O O . PHE A 1 82 ? 17.798 -2.679 0.269 1.00 88.94 82 PHE A O 1
ATOM 662 N N . SER A 1 83 ? 18.746 -1.332 -1.250 1.00 94.81 83 SER A N 1
ATOM 663 C CA . SER A 1 83 ? 18.898 -2.313 -2.331 1.00 94.81 83 SER A CA 1
ATOM 664 C C . SER A 1 83 ? 17.574 -2.649 -3.041 1.00 94.81 83 SER A C 1
ATOM 666 O O . SER A 1 83 ? 16.505 -2.119 -2.744 1.00 94.81 83 SER A O 1
ATOM 668 N N . ASN A 1 84 ? 17.641 -3.542 -4.027 1.00 96.50 84 ASN A N 1
ATOM 669 C CA . ASN A 1 84 ? 16.484 -4.090 -4.740 1.00 96.50 84 ASN A CA 1
ATOM 670 C C . ASN A 1 84 ? 15.759 -5.208 -3.963 1.00 96.50 84 ASN A C 1
ATOM 672 O O . ASN A 1 84 ? 14.816 -5.809 -4.478 1.00 96.50 84 ASN A O 1
ATOM 676 N N . ILE A 1 85 ? 16.186 -5.500 -2.734 1.00 97.69 85 ILE A N 1
ATOM 677 C CA . ILE A 1 85 ? 15.520 -6.414 -1.808 1.00 97.69 85 ILE A CA 1
ATOM 678 C C . ILE A 1 85 ? 15.393 -5.678 -0.482 1.00 97.69 85 ILE A C 1
ATOM 680 O O . ILE A 1 85 ? 16.391 -5.488 0.210 1.00 97.69 85 ILE A O 1
ATOM 684 N N . ASP A 1 86 ? 14.173 -5.306 -0.106 1.00 96.25 86 ASP A N 1
ATOM 685 C CA . ASP A 1 86 ? 13.926 -4.608 1.154 1.00 96.25 86 ASP A CA 1
ATOM 686 C C . ASP A 1 86 ? 13.814 -5.621 2.307 1.00 96.25 86 ASP A C 1
ATOM 688 O O . ASP A 1 86 ? 12.721 -5.927 2.799 1.00 96.25 86 ASP A O 1
ATOM 692 N N . LYS A 1 87 ? 14.979 -6.183 2.667 1.00 93.88 87 LYS A N 1
ATOM 693 C CA . LYS A 1 87 ? 15.168 -7.231 3.688 1.00 93.88 87 LYS A CA 1
ATOM 694 C C . LYS A 1 87 ? 14.835 -6.750 5.093 1.00 93.88 87 LYS A C 1
ATOM 696 O O . LYS A 1 87 ? 14.309 -7.508 5.901 1.00 93.88 87 LYS A O 1
ATOM 701 N N . GLU A 1 88 ? 15.152 -5.492 5.379 1.00 93.69 88 GLU A N 1
ATOM 702 C CA . GLU A 1 88 ? 14.925 -4.894 6.691 1.00 93.69 88 GLU A CA 1
ATOM 703 C C . GLU A 1 88 ? 13.486 -4.406 6.875 1.00 93.69 88 GLU A C 1
ATOM 705 O O . GLU A 1 88 ? 13.119 -4.008 7.984 1.00 93.69 88 GLU A O 1
ATOM 710 N N . ASP A 1 89 ? 12.662 -4.525 5.830 1.00 94.44 89 ASP A N 1
ATOM 711 C CA . ASP A 1 89 ? 11.269 -4.103 5.805 1.00 94.44 89 ASP A CA 1
ATOM 712 C C . ASP A 1 89 ? 11.123 -2.604 6.087 1.00 94.44 89 ASP A C 1
ATOM 714 O O . ASP A 1 89 ? 10.234 -2.208 6.831 1.00 94.44 89 ASP A O 1
ATOM 718 N N . ASP A 1 90 ? 12.010 -1.780 5.521 1.00 93.94 90 ASP A N 1
ATOM 719 C CA . ASP A 1 90 ? 12.058 -0.327 5.710 1.00 93.94 90 ASP A CA 1
ATOM 720 C C . ASP A 1 90 ? 10.864 0.389 5.060 1.00 93.94 90 ASP A C 1
ATOM 722 O O . ASP A 1 90 ? 10.380 1.406 5.574 1.00 93.94 90 ASP A O 1
ATOM 726 N N . LEU A 1 91 ? 10.365 -0.135 3.935 1.00 95.56 91 LEU A N 1
ATOM 727 C CA . LEU A 1 91 ? 9.148 0.331 3.280 1.00 95.56 91 LEU A CA 1
ATOM 728 C C . LEU A 1 91 ? 7.941 -0.432 3.816 1.00 95.56 91 LEU A C 1
ATOM 730 O O . LEU A 1 91 ? 7.806 -1.643 3.632 1.00 95.56 91 LEU A O 1
ATOM 734 N N . ARG A 1 92 ? 6.995 0.305 4.396 1.00 96.50 92 ARG A N 1
ATOM 735 C CA . ARG A 1 92 ? 5.707 -0.235 4.816 1.00 96.50 92 ARG A CA 1
ATOM 736 C C . ARG A 1 92 ? 4.645 0.058 3.771 1.00 96.50 92 ARG A C 1
ATOM 738 O O . ARG A 1 92 ? 4.371 1.221 3.476 1.00 96.50 92 ARG A O 1
ATOM 745 N N . ILE A 1 93 ? 4.021 -1.002 3.266 1.00 98.00 93 ILE A N 1
ATOM 746 C CA . ILE A 1 93 ? 2.880 -0.931 2.351 1.00 98.00 93 ILE A CA 1
ATOM 747 C C . ILE A 1 93 ? 1.653 -1.486 3.068 1.00 98.00 93 ILE A C 1
ATOM 749 O O . ILE A 1 93 ? 1.685 -2.618 3.556 1.00 98.00 93 ILE A O 1
ATOM 753 N N . THR A 1 94 ? 0.580 -0.701 3.103 1.00 98.44 94 THR A N 1
ATOM 754 C CA . THR A 1 94 ? -0.706 -1.089 3.693 1.00 98.44 94 THR A CA 1
ATOM 755 C C . THR A 1 94 ? -1.799 -1.060 2.638 1.00 98.44 94 THR A C 1
ATOM 757 O O . THR A 1 94 ? -1.874 -0.112 1.863 1.00 98.44 94 THR A O 1
ATOM 760 N N . ILE A 1 95 ? -2.677 -2.057 2.637 1.00 98.62 95 ILE A N 1
ATOM 761 C CA . ILE A 1 95 ? -3.923 -2.082 1.873 1.00 98.62 95 ILE A CA 1
ATOM 762 C C . ILE A 1 95 ? -5.077 -2.103 2.875 1.00 98.62 95 ILE A C 1
ATOM 764 O O . ILE A 1 95 ? -5.243 -3.074 3.612 1.00 98.62 95 ILE A O 1
ATOM 768 N N . VAL A 1 96 ? -5.868 -1.031 2.899 1.00 98.69 96 VAL A N 1
ATOM 769 C CA . VAL A 1 96 ? -7.057 -0.897 3.749 1.00 98.69 96 VAL A CA 1
ATOM 770 C C . VAL A 1 96 ? -8.299 -1.139 2.902 1.00 98.69 96 VAL A C 1
ATOM 772 O O . VAL A 1 96 ? -8.568 -0.374 1.975 1.00 98.69 96 VAL A O 1
ATOM 775 N N . ARG A 1 97 ? -9.050 -2.197 3.202 1.00 98.62 97 ARG A N 1
ATOM 776 C CA . ARG A 1 97 ? -10.297 -2.564 2.512 1.00 98.62 97 ARG A CA 1
ATOM 777 C C . ARG A 1 97 ? -11.514 -2.042 3.270 1.00 98.62 97 ARG A C 1
ATOM 779 O O . ARG A 1 97 ? -11.407 -1.618 4.419 1.00 98.62 97 ARG A O 1
ATOM 786 N N . GLY A 1 98 ? -12.682 -2.099 2.630 1.00 97.81 98 GLY A N 1
ATOM 787 C CA . GLY A 1 98 ? -13.953 -1.792 3.286 1.00 97.81 98 GLY A CA 1
ATOM 788 C C . GLY A 1 98 ? -14.058 -0.340 3.745 1.00 97.81 98 GLY A C 1
ATOM 789 O O . GLY A 1 98 ? -14.689 -0.071 4.756 1.00 97.81 98 GLY A O 1
ATOM 790 N N . ILE A 1 99 ? -13.424 0.590 3.027 1.00 97.19 99 ILE A N 1
ATOM 791 C CA . ILE A 1 99 ? -13.410 2.029 3.352 1.00 97.19 99 ILE A CA 1
ATOM 792 C C . ILE A 1 99 ? -14.720 2.742 2.983 1.00 97.19 99 ILE A C 1
ATOM 794 O O . ILE A 1 99 ? -14.982 3.841 3.466 1.00 97.19 99 ILE A O 1
ATOM 798 N N . ASP A 1 100 ? -15.541 2.128 2.128 1.00 97.69 100 ASP A N 1
ATOM 799 C CA . ASP A 1 100 ? -16.816 2.674 1.668 1.00 97.69 100 ASP A CA 1
ATOM 800 C C . ASP A 1 100 ? -17.867 1.559 1.543 1.00 97.69 100 ASP A C 1
ATOM 802 O O . ASP A 1 100 ? -17.747 0.646 0.728 1.00 97.69 100 ASP A O 1
ATOM 806 N N . LYS A 1 101 ? -18.936 1.643 2.336 1.00 97.00 101 LYS A N 1
ATOM 807 C CA . LYS A 1 101 ? -20.034 0.669 2.340 1.00 97.00 101 LYS A CA 1
ATOM 808 C C . LYS A 1 101 ? -20.907 0.684 1.090 1.00 97.00 101 LYS A C 1
ATOM 810 O O . LYS A 1 101 ? -21.566 -0.311 0.806 1.00 97.00 101 LYS A O 1
ATOM 815 N N . LYS A 1 102 ? -20.963 1.805 0.369 1.00 97.69 102 LYS A N 1
ATOM 816 C CA . LYS A 1 102 ? -21.665 1.910 -0.917 1.00 97.69 102 LYS A CA 1
ATOM 817 C C . LYS A 1 102 ? -20.815 1.330 -2.045 1.00 97.69 102 LYS A C 1
ATOM 819 O O . LYS A 1 102 ? -21.373 0.854 -3.027 1.00 97.69 102 LYS A O 1
ATOM 824 N N . ASN A 1 103 ? -19.494 1.345 -1.882 1.00 97.75 103 ASN A N 1
ATOM 825 C CA . ASN A 1 103 ? -18.524 0.871 -2.860 1.00 97.75 103 ASN A CA 1
ATOM 826 C C . ASN A 1 103 ? -17.597 -0.190 -2.235 1.00 97.75 103 ASN A C 1
ATOM 828 O O . ASN A 1 103 ? -16.433 0.096 -1.947 1.00 97.75 103 ASN A O 1
ATOM 832 N N . PRO A 1 104 ? -18.078 -1.428 -2.018 1.00 97.00 104 PRO A N 1
ATOM 833 C CA . PRO A 1 104 ? -17.407 -2.393 -1.147 1.00 97.00 104 PRO A CA 1
ATOM 834 C C . PRO A 1 104 ? -16.033 -2.868 -1.631 1.00 97.00 104 PRO A C 1
ATOM 836 O O . PRO A 1 104 ? -15.239 -3.368 -0.837 1.00 97.00 104 PRO A O 1
ATOM 839 N N . PHE A 1 105 ? -15.738 -2.697 -2.920 1.00 98.00 105 PHE A N 1
ATOM 840 C CA . PHE A 1 105 ? -14.447 -3.049 -3.511 1.00 98.00 105 PHE A CA 1
ATOM 841 C C . PHE A 1 105 ? -13.426 -1.914 -3.458 1.00 98.00 105 PHE A C 1
ATOM 843 O O . PHE A 1 105 ? -12.283 -2.107 -3.866 1.00 98.00 105 PHE A O 1
ATOM 850 N N . TYR A 1 106 ? -13.809 -0.732 -2.971 1.00 98.19 106 TYR A N 1
ATOM 851 C CA . TYR A 1 106 ? -12.860 0.355 -2.799 1.00 98.19 106 TYR A CA 1
ATOM 852 C C . TYR A 1 106 ? -11.883 -0.002 -1.686 1.00 98.19 106 TYR A C 1
ATOM 854 O O . TYR A 1 106 ? -12.251 -0.490 -0.613 1.00 98.19 106 TYR A O 1
ATOM 862 N N . TYR A 1 107 ? -10.614 0.262 -1.950 1.00 98.38 107 TYR A N 1
ATOM 863 C CA . TYR A 1 107 ? -9.544 0.062 -0.990 1.00 98.38 107 TYR A CA 1
ATOM 864 C C . TYR A 1 107 ? -8.534 1.192 -1.114 1.00 98.38 107 TYR A C 1
ATOM 866 O O . TYR A 1 107 ? -8.459 1.886 -2.127 1.00 98.38 107 TYR A O 1
ATOM 874 N N . ARG A 1 108 ? -7.745 1.404 -0.069 1.00 98.38 108 ARG A N 1
ATOM 875 C CA . ARG A 1 108 ? -6.714 2.434 -0.043 1.00 98.38 108 ARG A CA 1
ATOM 876 C C . ARG A 1 108 ? -5.359 1.791 0.137 1.00 98.38 108 ARG A C 1
ATOM 878 O O . ARG A 1 108 ? -5.175 0.991 1.048 1.00 98.38 108 ARG A O 1
ATOM 885 N N . ILE A 1 109 ? -4.414 2.161 -0.716 1.00 98.38 109 ILE A N 1
ATOM 886 C CA . ILE A 1 109 ? -3.016 1.772 -0.557 1.00 98.38 109 ILE A CA 1
ATOM 887 C C . ILE A 1 109 ? -2.289 2.913 0.141 1.00 98.38 109 ILE A C 1
ATOM 889 O O . ILE A 1 109 ? -2.396 4.062 -0.281 1.00 98.38 109 ILE A O 1
ATOM 893 N N . GLY A 1 110 ? -1.563 2.588 1.203 1.00 97.94 110 GLY A N 1
ATOM 894 C CA . GLY A 1 110 ? -0.657 3.469 1.924 1.00 97.94 110 GLY A CA 1
ATOM 895 C C . GLY A 1 110 ? 0.788 3.016 1.763 1.00 97.94 110 GLY A C 1
ATOM 896 O O . GLY A 1 110 ? 1.061 1.819 1.784 1.00 97.94 110 GLY A O 1
ATOM 897 N N . VAL A 1 111 ? 1.710 3.966 1.627 1.00 97.50 111 VAL A N 1
ATOM 898 C CA . VAL A 1 111 ? 3.153 3.718 1.553 1.00 97.50 111 VAL A CA 1
ATOM 899 C C . VAL A 1 111 ? 3.874 4.714 2.447 1.00 97.50 111 VAL A C 1
ATOM 901 O O . VAL A 1 111 ? 3.677 5.924 2.326 1.00 97.50 111 VAL A O 1
ATOM 904 N N . GLY A 1 112 ? 4.716 4.215 3.340 1.00 95.75 112 GLY A N 1
ATOM 905 C CA . GLY A 1 112 ? 5.489 5.031 4.268 1.00 95.75 112 GLY A CA 1
ATOM 906 C C . GLY A 1 112 ? 6.662 4.257 4.847 1.00 95.75 112 GLY A C 1
ATOM 907 O O . GLY A 1 112 ? 6.990 3.164 4.384 1.00 95.75 112 GLY A O 1
ATOM 908 N N . ALA A 1 113 ? 7.311 4.831 5.857 1.00 94.19 113 ALA A N 1
ATOM 909 C CA . ALA A 1 113 ? 8.380 4.130 6.552 1.00 94.19 113 ALA A CA 1
ATOM 910 C C . ALA A 1 113 ? 7.787 3.077 7.490 1.00 94.19 113 ALA A C 1
ATOM 912 O O . ALA A 1 113 ? 6.769 3.314 8.149 1.00 94.19 113 ALA A O 1
ATOM 913 N N . ASN A 1 114 ? 8.442 1.929 7.608 1.00 93.31 114 ASN A N 1
ATOM 914 C CA . ASN A 1 114 ? 8.131 1.000 8.676 1.00 93.31 114 ASN A CA 1
ATOM 915 C C . ASN A 1 114 ? 8.804 1.441 9.970 1.00 93.31 114 ASN A C 1
ATOM 917 O O . ASN A 1 114 ? 10.001 1.263 10.175 1.00 93.31 114 ASN A O 1
ATOM 921 N N . ILE A 1 115 ? 8.012 2.013 10.867 1.00 90.00 115 ILE A N 1
ATOM 922 C CA . ILE A 1 115 ? 8.525 2.548 12.126 1.00 90.00 115 ILE A CA 1
ATOM 923 C C . ILE A 1 115 ? 8.465 1.550 13.280 1.00 90.00 115 ILE A C 1
ATOM 925 O O . ILE A 1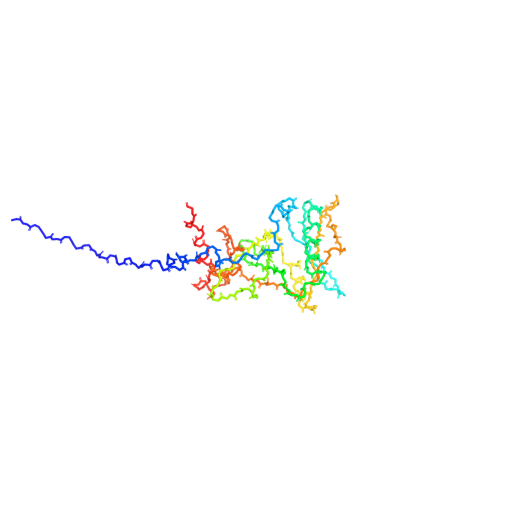 115 ? 8.808 1.916 14.394 1.00 90.00 115 ILE A O 1
ATOM 929 N N . LYS A 1 116 ? 8.071 0.286 13.059 1.00 83.31 116 LYS A N 1
ATOM 930 C CA . LYS A 1 116 ? 7.923 -0.693 14.156 1.00 83.31 116 LYS A CA 1
ATOM 931 C C . LYS A 1 116 ? 9.191 -0.858 14.998 1.00 83.31 116 LYS A C 1
ATOM 933 O O . LYS A 1 116 ? 9.083 -0.971 16.212 1.00 83.31 116 LYS A O 1
ATOM 938 N N . LYS A 1 117 ? 10.372 -0.833 14.370 1.00 81.75 117 LYS A N 1
ATOM 939 C CA . LYS A 1 117 ? 11.675 -0.915 15.060 1.00 81.75 117 LYS A CA 1
ATOM 940 C C . LYS A 1 117 ? 12.016 0.350 15.865 1.00 81.75 117 LYS A C 1
ATOM 942 O O . LYS A 1 117 ? 12.916 0.326 16.692 1.00 81.75 117 LYS A O 1
ATOM 947 N N . GLU A 1 118 ? 11.316 1.448 15.601 1.00 80.19 118 GLU A N 1
ATOM 948 C CA . GLU A 1 118 ? 11.562 2.779 16.163 1.00 80.19 118 GLU A CA 1
ATOM 949 C C . GLU A 1 118 ? 10.565 3.137 17.275 1.00 80.19 118 GLU A C 1
ATOM 951 O O . GLU A 1 118 ? 10.808 4.061 18.054 1.00 80.19 118 GLU A O 1
ATOM 956 N N . LEU A 1 119 ? 9.448 2.405 17.365 1.00 77.38 119 LEU A N 1
ATOM 957 C CA . LEU A 1 119 ? 8.447 2.594 18.407 1.00 77.38 119 LEU A CA 1
ATOM 958 C C . LEU A 1 119 ? 9.031 2.222 19.773 1.00 77.38 119 LEU A C 1
ATOM 960 O O . LEU A 1 119 ? 9.526 1.117 19.984 1.00 77.38 119 LEU A O 1
ATOM 964 N N . SER A 1 120 ? 8.924 3.147 20.723 1.00 74.12 120 SER A N 1
ATOM 965 C CA . SER A 1 120 ? 9.233 2.911 22.131 1.00 74.12 120 SER A CA 1
ATOM 966 C C . SER A 1 120 ? 8.298 3.753 23.005 1.00 74.12 120 SER A C 1
ATOM 968 O O . SER A 1 120 ? 7.894 4.833 22.570 1.00 74.12 120 SER A O 1
ATOM 970 N N . PRO A 1 121 ? 7.971 3.325 24.239 1.00 68.75 121 PRO A N 1
ATOM 971 C CA . PRO A 1 121 ? 7.082 4.090 25.121 1.00 68.75 121 PRO A CA 1
ATOM 972 C C . PRO A 1 121 ? 7.584 5.503 25.458 1.00 68.75 121 PRO A C 1
ATOM 974 O O . PRO A 1 121 ? 6.798 6.357 25.848 1.00 68.75 121 PRO A O 1
ATOM 977 N N . ALA A 1 122 ? 8.889 5.751 25.320 1.00 66.44 122 ALA A N 1
ATOM 978 C CA . ALA A 1 122 ? 9.533 7.006 25.694 1.00 66.44 122 ALA A CA 1
ATOM 979 C C . ALA A 1 122 ? 9.719 7.991 24.525 1.00 66.44 122 ALA A C 1
ATOM 981 O O . ALA A 1 122 ? 10.306 9.052 24.727 1.00 66.44 122 ALA A O 1
ATOM 982 N N . ARG A 1 123 ? 9.294 7.648 23.298 1.00 68.88 123 ARG A N 1
ATOM 983 C CA . ARG A 1 123 ? 9.619 8.446 22.109 1.00 68.88 123 ARG A CA 1
ATOM 984 C C . ARG A 1 123 ? 8.456 8.546 21.136 1.00 68.88 123 ARG A C 1
ATOM 986 O O . ARG A 1 123 ? 7.930 7.531 20.685 1.00 68.88 123 ARG A O 1
ATOM 993 N N . LEU A 1 124 ? 8.125 9.774 20.742 1.00 73.19 124 LEU A N 1
ATOM 994 C CA . LEU A 1 124 ? 7.173 10.012 19.664 1.00 73.19 124 LEU A CA 1
ATOM 995 C C . LEU A 1 124 ? 7.880 9.793 18.320 1.00 73.19 124 LEU A C 1
ATOM 997 O O . LEU A 1 124 ? 8.954 10.348 18.074 1.00 73.19 124 LEU A O 1
ATOM 1001 N N . VAL A 1 125 ? 7.285 8.993 17.437 1.00 79.38 125 VAL A N 1
ATOM 1002 C CA . VAL A 1 125 ? 7.823 8.756 16.091 1.00 79.38 125 VAL A CA 1
ATOM 1003 C C . VAL A 1 125 ? 6.842 9.280 15.056 1.00 79.38 125 VAL A C 1
ATOM 1005 O O . VAL A 1 125 ? 5.737 8.764 14.912 1.00 79.38 125 VAL A O 1
ATOM 1008 N N . GLY A 1 126 ? 7.263 10.308 14.324 1.00 80.62 126 GLY A N 1
ATOM 1009 C CA . GLY A 1 126 ? 6.534 10.845 13.184 1.00 80.62 126 GLY A CA 1
ATOM 1010 C C . GLY A 1 126 ? 6.975 10.173 11.886 1.00 80.62 126 GLY A C 1
ATOM 1011 O O . GLY A 1 126 ? 8.169 9.980 11.640 1.00 80.62 126 GLY A O 1
ATOM 1012 N N . THR A 1 127 ? 6.022 9.848 11.016 1.00 87.88 127 THR A N 1
ATOM 1013 C CA . THR A 1 127 ? 6.306 9.409 9.647 1.00 87.88 127 THR A CA 1
ATOM 1014 C C . THR A 1 127 ? 5.291 9.984 8.671 1.00 87.88 127 THR A C 1
ATOM 1016 O O . THR A 1 127 ? 4.161 10.296 9.039 1.00 87.88 127 THR A O 1
ATOM 1019 N N . ILE A 1 128 ? 5.709 10.134 7.417 1.00 91.06 128 ILE A N 1
ATOM 1020 C CA . ILE A 1 128 ? 4.838 10.562 6.326 1.00 91.06 128 ILE A CA 1
ATOM 1021 C C . ILE A 1 128 ? 4.379 9.315 5.581 1.00 91.06 128 ILE A C 1
ATOM 1023 O O . ILE A 1 128 ? 5.199 8.493 5.164 1.00 91.06 128 ILE A O 1
ATOM 1027 N N . VAL A 1 129 ? 3.070 9.222 5.364 1.00 94.12 129 VAL A N 1
ATOM 1028 C CA . VAL A 1 129 ? 2.446 8.188 4.541 1.00 94.12 129 VAL A CA 1
ATOM 1029 C C . VAL A 1 129 ? 1.840 8.846 3.306 1.00 94.12 129 VAL A C 1
ATOM 1031 O O . VAL A 1 129 ? 1.085 9.814 3.403 1.00 94.12 129 VAL A O 1
ATOM 1034 N N . ARG A 1 130 ? 2.165 8.328 2.122 1.00 96.12 130 ARG A N 1
ATOM 1035 C CA . ARG A 1 130 ? 1.448 8.643 0.881 1.00 96.12 130 ARG A CA 1
ATOM 1036 C C . ARG A 1 130 ? 0.350 7.616 0.691 1.00 96.12 130 ARG A C 1
ATOM 1038 O O . ARG A 1 130 ? 0.570 6.434 0.933 1.00 96.12 130 ARG A O 1
ATOM 1045 N N . SER A 1 131 ? -0.832 8.057 0.274 1.00 96.94 131 SER A N 1
ATOM 1046 C CA . SER A 1 131 ? -1.960 7.155 0.056 1.00 96.94 131 SER A CA 1
ATOM 1047 C C . SER A 1 131 ? -2.695 7.437 -1.243 1.00 96.94 131 SER A C 1
ATOM 1049 O O . SER A 1 131 ? -2.791 8.588 -1.672 1.00 96.94 131 SER A O 1
ATOM 1051 N N . ASN A 1 132 ? -3.243 6.382 -1.840 1.00 96.94 132 ASN A N 1
ATOM 1052 C CA . ASN A 1 132 ? -4.105 6.464 -3.008 1.00 96.94 132 ASN A CA 1
ATOM 1053 C C . ASN A 1 132 ? -5.321 5.540 -2.830 1.00 96.94 132 ASN A C 1
ATOM 1055 O O . ASN A 1 132 ? -5.191 4.421 -2.328 1.00 96.94 132 ASN A O 1
ATOM 1059 N N . MET A 1 133 ? -6.507 6.044 -3.170 1.00 97.00 133 MET A N 1
ATOM 1060 C CA . MET A 1 133 ? -7.765 5.305 -3.102 1.00 97.00 133 MET A CA 1
ATOM 1061 C C . MET A 1 133 ? -8.026 4.666 -4.461 1.00 97.00 133 MET A C 1
ATOM 1063 O O . MET A 1 133 ? -8.119 5.353 -5.472 1.00 97.00 133 MET A O 1
ATOM 1067 N N . MET A 1 134 ? -8.176 3.352 -4.463 1.00 97.62 134 MET A N 1
ATOM 1068 C CA . MET A 1 134 ? -8.482 2.569 -5.644 1.00 97.62 134 MET A CA 1
ATOM 1069 C C . MET A 1 134 ? -9.985 2.329 -5.707 1.00 97.62 134 MET A C 1
ATOM 1071 O O . MET A 1 134 ? -10.597 1.937 -4.712 1.00 97.62 134 MET A O 1
ATOM 1075 N N . THR A 1 135 ? -10.565 2.542 -6.886 1.00 97.31 135 THR A N 1
ATOM 1076 C CA . THR A 1 135 ? -12.015 2.478 -7.106 1.00 97.31 135 THR A CA 1
ATOM 1077 C C . THR A 1 135 ? -12.410 1.403 -8.129 1.00 97.31 135 THR A C 1
ATOM 1079 O O . THR A 1 135 ? -13.002 1.730 -9.162 1.00 97.31 135 THR A O 1
ATOM 1082 N N . PRO A 1 136 ? -12.034 0.125 -7.930 1.00 97.06 136 PRO A N 1
ATOM 1083 C CA . PRO A 1 136 ? -12.400 -0.932 -8.863 1.00 97.06 136 PRO A CA 1
ATOM 1084 C C . PRO A 1 136 ? -13.888 -1.287 -8.745 1.00 97.06 136 PRO A C 1
ATOM 1086 O O . PRO A 1 136 ? -14.533 -1.053 -7.723 1.00 97.06 136 PRO A O 1
ATOM 1089 N N . THR A 1 137 ? -14.424 -1.917 -9.788 1.00 97.19 137 THR A N 1
ATOM 1090 C CA . THR A 1 137 ? -15.808 -2.416 -9.818 1.00 97.19 137 THR A CA 1
ATOM 1091 C C . THR A 1 137 ? -15.963 -3.827 -9.242 1.00 97.19 137 THR A C 1
ATOM 1093 O O . THR A 1 137 ? -17.091 -4.278 -9.067 1.00 97.19 137 THR A O 1
ATOM 1096 N N . ASN A 1 138 ? -14.859 -4.535 -8.976 1.00 97.44 138 ASN A N 1
ATOM 1097 C CA . ASN A 1 138 ? -14.807 -5.862 -8.354 1.00 97.44 138 ASN A CA 1
ATOM 1098 C C . ASN A 1 138 ? -13.479 -6.062 -7.594 1.00 97.44 138 ASN A C 1
ATOM 1100 O O . ASN A 1 138 ? -12.604 -5.193 -7.632 1.00 97.44 138 ASN A O 1
ATOM 1104 N N . SER A 1 139 ? -13.320 -7.194 -6.904 1.00 96.56 139 SER A N 1
ATOM 1105 C CA . SER A 1 139 ? -12.114 -7.518 -6.130 1.00 96.56 139 SER A CA 1
ATOM 1106 C C . SER A 1 139 ? -11.089 -8.382 -6.873 1.00 96.56 139 SER A C 1
ATOM 1108 O O . SER A 1 139 ? -9.975 -8.533 -6.376 1.00 96.56 139 SER A O 1
ATOM 1110 N N . ASP A 1 140 ? -11.394 -8.886 -8.075 1.00 97.62 140 ASP A N 1
ATOM 1111 C CA . ASP A 1 140 ? -10.628 -9.936 -8.771 1.00 97.62 140 ASP A CA 1
ATOM 1112 C C . ASP A 1 140 ? -9.116 -9.674 -8.843 1.00 97.62 140 ASP A C 1
ATOM 1114 O O . ASP A 1 140 ? -8.302 -10.586 -8.700 1.00 97.62 140 ASP A O 1
ATOM 1118 N N . ASN A 1 141 ? -8.705 -8.430 -9.105 1.00 96.69 141 ASN A N 1
ATOM 1119 C CA . ASN A 1 141 ? -7.284 -8.089 -9.217 1.00 96.69 141 ASN A CA 1
ATOM 1120 C C . ASN A 1 141 ? -6.575 -8.114 -7.859 1.00 96.69 141 ASN A C 1
ATOM 1122 O O . ASN A 1 141 ? -5.458 -8.623 -7.768 1.00 96.69 141 ASN A O 1
ATOM 1126 N N . LEU A 1 142 ? -7.223 -7.578 -6.821 1.00 97.56 142 LEU A N 1
ATOM 1127 C CA . LEU A 1 142 ? -6.683 -7.587 -5.465 1.00 97.56 142 LEU A CA 1
ATOM 1128 C C . LEU A 1 142 ? -6.688 -9.011 -4.902 1.00 97.56 142 LEU A C 1
ATOM 1130 O O . LEU A 1 142 ? -5.677 -9.449 -4.365 1.00 97.56 142 LEU A O 1
ATOM 1134 N N . ASP A 1 143 ? -7.774 -9.759 -5.084 1.00 98.00 143 ASP A N 1
ATOM 1135 C CA . ASP A 1 143 ? -7.901 -11.129 -4.584 1.00 98.00 143 ASP A CA 1
ATOM 1136 C C . ASP A 1 143 ? -6.867 -12.059 -5.222 1.00 98.00 143 ASP A C 1
ATOM 1138 O O . ASP A 1 143 ? -6.212 -12.823 -4.513 1.00 98.00 143 ASP A O 1
ATOM 1142 N N . ARG A 1 144 ? -6.638 -11.947 -6.540 1.00 97.88 144 ARG A N 1
ATOM 1143 C CA . ARG A 1 144 ? -5.560 -12.688 -7.217 1.00 97.88 144 ARG A CA 1
ATOM 1144 C C . ARG A 1 144 ? -4.182 -12.310 -6.683 1.00 97.88 144 ARG A C 1
ATOM 1146 O O . ARG A 1 144 ? -3.387 -13.200 -6.403 1.00 97.88 144 ARG A O 1
ATOM 1153 N N . PHE A 1 145 ? -3.909 -11.016 -6.498 1.00 98.31 145 PHE A N 1
ATOM 1154 C CA . PHE A 1 145 ? -2.651 -10.564 -5.898 1.00 98.31 145 PHE A CA 1
ATOM 1155 C C . PHE A 1 145 ? -2.449 -11.151 -4.495 1.00 98.31 145 PHE A C 1
ATOM 1157 O O . PHE A 1 145 ? -1.371 -11.657 -4.200 1.00 98.31 145 PHE A O 1
ATOM 1164 N N . LEU A 1 146 ? -3.475 -11.122 -3.640 1.00 97.88 146 LEU A N 1
ATOM 1165 C CA . LEU A 1 146 ? -3.393 -11.638 -2.272 1.00 97.88 146 LEU A CA 1
ATOM 1166 C C . LEU A 1 146 ? -3.253 -13.164 -2.231 1.00 97.88 146 LEU A C 1
ATOM 1168 O O . LEU A 1 146 ? -2.519 -13.682 -1.390 1.00 97.88 146 LEU A O 1
ATOM 1172 N N . ALA A 1 147 ? -3.917 -13.885 -3.137 1.00 97.56 147 ALA A N 1
ATOM 1173 C CA . ALA A 1 147 ? -3.773 -15.331 -3.270 1.00 97.56 147 ALA A CA 1
ATOM 1174 C C . ALA A 1 147 ? -2.346 -15.720 -3.687 1.00 97.56 147 ALA A C 1
ATOM 1176 O O . ALA A 1 147 ? -1.730 -16.572 -3.043 1.00 97.56 147 ALA A O 1
ATOM 1177 N N . ASP A 1 148 ? -1.790 -15.050 -4.699 1.00 98.00 148 ASP A N 1
ATOM 1178 C CA . ASP A 1 148 ? -0.414 -15.281 -5.143 1.00 98.00 148 ASP A CA 1
ATOM 1179 C C . ASP A 1 148 ? 0.593 -14.847 -4.073 1.00 98.00 148 ASP A C 1
ATOM 1181 O O . ASP A 1 148 ? 1.539 -15.574 -3.780 1.00 98.00 148 ASP A O 1
ATOM 1185 N N . TYR A 1 149 ? 0.367 -13.716 -3.404 1.00 97.88 149 TYR A N 1
ATOM 1186 C CA . TYR A 1 149 ? 1.214 -13.275 -2.299 1.00 97.88 149 TYR A CA 1
ATOM 1187 C C . TYR A 1 149 ? 1.232 -14.312 -1.171 1.00 97.88 149 TYR A C 1
ATOM 1189 O O . TYR A 1 149 ? 2.299 -14.657 -0.671 1.00 97.88 149 TYR A O 1
ATOM 1197 N N . LYS A 1 150 ? 0.076 -14.886 -0.819 1.00 97.19 150 LYS A N 1
ATOM 1198 C CA . LYS A 1 150 ? -0.012 -15.973 0.165 1.00 97.19 150 LYS A CA 1
ATOM 1199 C C . LYS A 1 150 ? 0.739 -17.230 -0.288 1.00 97.19 150 LYS A C 1
ATOM 1201 O O . LYS A 1 150 ? 1.326 -17.908 0.551 1.00 97.19 150 LYS A O 1
ATOM 1206 N N . LYS A 1 151 ? 0.721 -17.546 -1.587 1.00 97.19 151 LYS A N 1
ATOM 1207 C CA . LYS A 1 151 ? 1.443 -18.687 -2.176 1.00 97.19 151 LYS A CA 1
ATOM 1208 C C . LYS A 1 151 ? 2.961 -18.488 -2.134 1.00 97.19 151 LYS A C 1
ATOM 1210 O O . LYS A 1 151 ? 3.676 -19.421 -1.783 1.00 97.19 151 LYS A O 1
ATOM 1215 N N . TYR A 1 152 ? 3.448 -17.308 -2.514 1.00 97.69 152 TYR A N 1
ATOM 1216 C CA . TYR A 1 152 ? 4.882 -17.038 -2.679 1.00 97.69 152 TYR A CA 1
ATOM 1217 C C . TYR A 1 152 ? 5.560 -16.468 -1.427 1.00 97.69 152 TYR A C 1
ATOM 1219 O O . TYR A 1 152 ? 6.773 -16.592 -1.289 1.00 97.69 152 TYR A O 1
ATOM 1227 N N . GLY A 1 153 ? 4.810 -15.829 -0.526 1.00 97.12 153 GLY A N 1
ATOM 1228 C CA . GLY A 1 153 ? 5.341 -15.139 0.656 1.00 97.12 153 GLY A CA 1
ATOM 1229 C C . GLY A 1 153 ? 6.076 -13.830 0.346 1.00 97.12 153 GLY A C 1
ATOM 1230 O O . GLY A 1 153 ? 6.598 -13.186 1.251 1.00 97.12 153 GLY A O 1
ATOM 1231 N N . CYS A 1 154 ? 6.123 -13.421 -0.920 1.00 98.06 154 CYS A N 1
ATOM 1232 C CA . CYS A 1 154 ? 6.764 -12.196 -1.375 1.00 98.06 154 CYS A CA 1
ATOM 1233 C C . CYS A 1 154 ? 6.070 -11.648 -2.624 1.00 98.06 154 CYS A C 1
ATOM 1235 O O . CYS A 1 154 ? 5.250 -12.321 -3.249 1.00 98.06 154 CYS A O 1
ATOM 1237 N N . PHE A 1 155 ? 6.380 -10.405 -2.968 1.00 98.69 155 PHE A N 1
ATOM 1238 C CA . PHE A 1 155 ? 5.891 -9.715 -4.153 1.00 98.69 155 PHE A CA 1
ATOM 1239 C C . PHE A 1 155 ? 6.893 -8.641 -4.577 1.00 98.69 155 PHE A C 1
ATOM 1241 O O . PHE A 1 155 ? 7.694 -8.156 -3.774 1.00 98.69 155 PHE A O 1
ATOM 1248 N N . TRP A 1 156 ? 6.838 -8.242 -5.840 1.00 98.62 156 TRP A N 1
ATOM 1249 C CA . TRP A 1 156 ? 7.625 -7.122 -6.343 1.00 98.62 156 TRP A CA 1
ATOM 1250 C C . TRP A 1 156 ? 6.812 -5.838 -6.289 1.00 98.62 156 TRP A C 1
ATOM 1252 O O . TRP A 1 156 ? 5.643 -5.833 -6.669 1.00 98.62 156 TRP A O 1
ATOM 1262 N N . ILE A 1 157 ? 7.437 -4.731 -5.901 1.00 98.69 157 ILE A N 1
ATOM 1263 C CA . ILE A 1 157 ? 6.948 -3.401 -6.269 1.00 98.69 157 ILE A CA 1
ATOM 1264 C C . ILE A 1 157 ? 7.734 -2.869 -7.456 1.00 98.69 157 ILE A C 1
ATOM 1266 O O . ILE A 1 157 ? 8.942 -3.079 -7.541 1.00 98.69 157 ILE A O 1
ATOM 1270 N N . VAL A 1 158 ? 7.062 -2.171 -8.369 1.00 98.62 158 VAL A N 1
ATOM 1271 C CA . VAL A 1 158 ? 7.692 -1.605 -9.571 1.00 98.62 158 VAL A CA 1
ATOM 1272 C C . VAL A 1 158 ? 7.069 -0.249 -9.916 1.00 98.62 158 VAL A C 1
ATOM 1274 O O . VAL A 1 158 ? 5.844 -0.113 -9.828 1.00 98.62 158 VAL A O 1
ATOM 1277 N N . PRO A 1 159 ? 7.851 0.768 -10.325 1.00 98.69 159 PRO A N 1
ATOM 1278 C CA . PRO A 1 159 ? 7.269 1.979 -10.873 1.00 98.69 159 PRO A CA 1
ATOM 1279 C C . PRO A 1 159 ? 6.754 1.693 -12.284 1.00 98.69 159 PRO A C 1
ATOM 1281 O O . PRO A 1 159 ? 7.405 1.005 -13.076 1.00 98.69 159 PRO A O 1
ATOM 1284 N N . ALA A 1 160 ? 5.597 2.249 -12.611 1.00 98.56 160 ALA A N 1
ATOM 1285 C CA . ALA A 1 160 ? 4.979 2.122 -13.918 1.00 98.56 160 ALA A CA 1
ATOM 1286 C C . ALA A 1 160 ? 4.294 3.429 -14.331 1.00 98.56 160 ALA A C 1
ATOM 1288 O O . ALA A 1 160 ? 3.988 4.283 -13.498 1.00 98.56 160 ALA A O 1
ATOM 1289 N N . ALA A 1 161 ? 4.043 3.579 -15.626 1.00 98.19 161 ALA A N 1
ATOM 1290 C CA . ALA A 1 161 ? 3.249 4.670 -16.181 1.00 98.19 161 ALA A 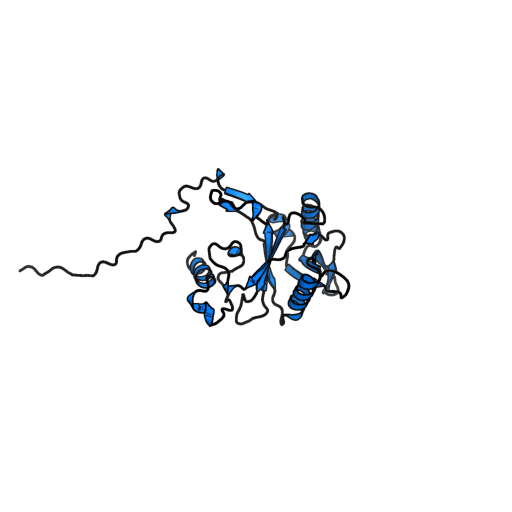CA 1
ATOM 1291 C C . ALA A 1 161 ? 2.441 4.164 -17.377 1.00 98.19 161 ALA A C 1
ATOM 1293 O O . ALA A 1 161 ? 2.869 3.236 -18.065 1.00 98.19 161 ALA A O 1
ATOM 1294 N N . PHE A 1 162 ? 1.279 4.757 -17.642 1.00 97.06 162 PHE A N 1
ATOM 1295 C CA . PHE A 1 162 ? 0.500 4.390 -18.822 1.00 97.06 162 PHE A CA 1
ATOM 1296 C C . PHE A 1 162 ? 1.190 4.858 -20.105 1.00 97.06 162 PHE A C 1
ATOM 1298 O O . PHE A 1 162 ? 1.564 6.021 -20.252 1.00 97.06 162 PHE A O 1
ATOM 1305 N N . ASN A 1 163 ? 1.321 3.948 -21.062 1.00 94.62 163 ASN A N 1
ATOM 1306 C CA . ASN A 1 163 ? 1.754 4.271 -22.411 1.00 94.62 163 ASN A CA 1
ATOM 1307 C C . ASN A 1 163 ? 0.588 4.818 -23.253 1.00 94.62 163 ASN A C 1
ATOM 1309 O O . ASN A 1 163 ? -0.569 4.843 -22.831 1.00 94.62 163 ASN A O 1
ATOM 1313 N N . LYS A 1 164 ? 0.879 5.209 -24.500 1.00 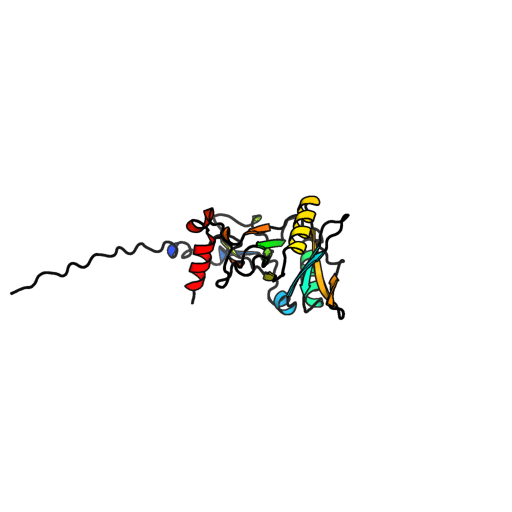93.88 164 LYS A N 1
ATOM 1314 C CA . LYS A 1 164 ? -0.120 5.770 -25.432 1.00 93.88 164 LYS A CA 1
ATOM 1315 C C . LYS A 1 164 ? -1.297 4.830 -25.736 1.00 93.88 164 LYS A C 1
ATOM 1317 O O . LYS A 1 164 ? -2.326 5.299 -26.206 1.00 93.88 164 LYS A O 1
ATOM 1322 N N . SER A 1 165 ? -1.151 3.526 -25.491 1.00 93.75 165 SER A N 1
ATOM 1323 C CA . SER A 1 165 ? -2.216 2.527 -25.667 1.00 93.75 165 SER A CA 1
ATOM 1324 C C . SER A 1 165 ? -3.062 2.298 -24.408 1.00 93.75 165 SER A C 1
ATOM 1326 O O . SER A 1 165 ? -3.943 1.443 -24.417 1.00 93.75 165 SER A O 1
ATOM 1328 N N . GLY A 1 166 ? -2.793 3.027 -23.319 1.00 91.81 166 GLY A N 1
ATOM 1329 C CA . GLY A 1 166 ? -3.486 2.865 -22.039 1.00 91.81 166 GLY A CA 1
ATOM 1330 C C . GLY A 1 166 ? -3.045 1.633 -21.245 1.00 91.81 166 GLY A C 1
ATOM 1331 O O . GLY A 1 166 ? -3.706 1.259 -20.281 1.00 91.81 166 GLY A O 1
ATOM 1332 N N . LYS A 1 167 ? -1.933 0.992 -21.626 1.00 93.25 167 LYS A N 1
ATOM 1333 C CA . LYS A 1 167 ? -1.333 -0.117 -20.870 1.00 93.25 167 LYS A CA 1
ATOM 1334 C C . LYS A 1 167 ? -0.192 0.399 -19.991 1.00 93.25 167 LYS A C 1
ATOM 1336 O O . LYS A 1 167 ? 0.511 1.312 -20.421 1.00 93.25 167 LYS A O 1
ATOM 1341 N N . PRO A 1 168 ? 0.012 -0.153 -18.787 1.00 95.19 168 PRO A N 1
ATOM 1342 C CA . PRO A 1 168 ? 1.130 0.247 -17.947 1.00 95.19 168 PRO A CA 1
ATOM 1343 C C . PRO A 1 168 ? 2.450 -0.311 -18.495 1.00 95.19 168 PRO A C 1
ATOM 1345 O O . PRO A 1 168 ? 2.606 -1.524 -18.636 1.00 95.19 168 PRO A O 1
ATOM 1348 N N . ASP A 1 169 ? 3.412 0.569 -18.755 1.00 97.12 169 ASP A N 1
ATOM 1349 C CA . ASP A 1 169 ? 4.807 0.198 -18.973 1.00 97.12 169 ASP A CA 1
ATOM 1350 C C . ASP A 1 169 ? 5.492 0.078 -17.609 1.00 97.12 169 ASP A C 1
ATOM 1352 O O . ASP A 1 169 ? 5.594 1.053 -16.860 1.00 97.12 169 ASP A O 1
ATOM 1356 N N . MET A 1 170 ? 5.950 -1.130 -17.275 1.00 97.56 170 MET A N 1
ATOM 1357 C CA . MET A 1 170 ? 6.685 -1.398 -16.039 1.00 97.56 170 MET A CA 1
ATOM 1358 C C . MET A 1 170 ? 8.173 -1.114 -16.225 1.00 97.56 170 MET A C 1
ATOM 1360 O O . MET A 1 170 ? 8.819 -1.678 -17.110 1.00 97.56 170 MET A O 1
ATOM 1364 N N . TYR A 1 171 ? 8.760 -0.334 -15.324 1.00 97.88 171 TYR A N 1
ATOM 1365 C CA . TYR A 1 171 ? 10.204 -0.109 -15.298 1.00 97.88 171 TYR A CA 1
ATOM 1366 C C . TYR A 1 171 ? 10.892 -1.179 -14.439 1.00 97.88 171 TYR A C 1
ATOM 1368 O O . TYR A 1 171 ? 11.406 -0.896 -13.359 1.00 97.88 171 TYR A O 1
ATOM 1376 N N . GLN A 1 172 ? 10.887 -2.423 -14.933 1.00 96.50 172 GLN A N 1
ATOM 1377 C CA . GLN A 1 172 ? 11.357 -3.618 -14.212 1.00 96.50 172 GLN A CA 1
ATOM 1378 C C . GLN A 1 172 ? 12.762 -3.519 -13.588 1.00 96.50 172 GLN A C 1
ATOM 1380 O O . GLN A 1 172 ? 12.916 -4.010 -12.476 1.00 96.50 172 GLN A O 1
ATOM 1385 N N . PRO A 1 173 ? 13.774 -2.861 -14.195 1.00 98.00 173 PRO A N 1
ATOM 1386 C CA . PRO A 1 173 ? 15.084 -2.706 -13.552 1.00 98.00 173 PRO A CA 1
ATOM 1387 C C . PRO A 1 173 ? 15.058 -1.955 -12.210 1.00 98.00 173 PRO A C 1
ATOM 1389 O O . PRO A 1 173 ? 16.032 -2.004 -11.466 1.00 98.00 173 PRO A O 1
ATOM 1392 N N . LEU A 1 174 ? 13.961 -1.253 -11.905 1.00 98.56 174 LEU A N 1
ATOM 1393 C CA . LEU A 1 174 ? 13.737 -0.542 -10.647 1.00 98.56 174 LEU A CA 1
ATOM 1394 C C . LEU A 1 174 ? 12.780 -1.290 -9.707 1.00 98.56 174 LEU A C 1
ATOM 1396 O O . LEU A 1 174 ? 12.151 -0.672 -8.851 1.00 98.56 174 LEU A O 1
ATOM 1400 N N . SER A 1 175 ? 12.622 -2.604 -9.870 1.00 98.25 175 SER A N 1
ATOM 1401 C CA . SER A 1 175 ? 11.792 -3.408 -8.976 1.00 98.25 175 SER A CA 1
ATOM 1402 C C . SER A 1 175 ? 12.454 -3.621 -7.612 1.00 98.25 175 SER A C 1
ATOM 1404 O O . SER A 1 175 ? 13.658 -3.872 -7.543 1.00 98.25 175 SER A O 1
ATOM 1406 N N . ILE A 1 176 ? 11.658 -3.613 -6.542 1.00 98.69 176 ILE A N 1
ATOM 1407 C CA . ILE A 1 176 ? 12.105 -3.940 -5.180 1.00 98.69 176 ILE A CA 1
ATOM 1408 C C . ILE A 1 176 ? 11.303 -5.139 -4.671 1.00 98.69 176 ILE A C 1
ATOM 1410 O O . ILE A 1 176 ? 10.070 -5.126 -4.728 1.00 98.69 176 ILE A O 1
ATOM 1414 N N . LEU A 1 177 ? 11.988 -6.175 -4.185 1.00 98.56 177 LEU A N 1
ATOM 1415 C CA . LEU A 1 177 ? 11.350 -7.343 -3.582 1.00 98.56 177 LEU A CA 1
ATOM 1416 C C . LEU A 1 177 ? 10.887 -7.006 -2.163 1.00 98.56 177 LEU A C 1
ATOM 1418 O O . LEU A 1 177 ? 11.671 -6.511 -1.347 1.00 98.56 177 LEU A O 1
ATOM 1422 N N . LYS A 1 178 ? 9.626 -7.316 -1.862 1.00 98.06 178 LYS A N 1
ATOM 1423 C CA . LYS A 1 178 ? 9.001 -7.154 -0.548 1.00 98.06 178 LYS A CA 1
ATOM 1424 C C . LYS A 1 178 ? 8.427 -8.481 -0.070 1.00 98.06 178 LYS A C 1
ATOM 1426 O O . LYS A 1 178 ? 7.747 -9.184 -0.807 1.00 98.06 178 LYS A O 1
ATOM 1431 N N . GLU A 1 179 ? 8.665 -8.798 1.196 1.00 97.56 179 GLU A N 1
ATOM 1432 C CA . GLU A 1 179 ? 8.091 -9.983 1.850 1.00 97.56 179 GLU A CA 1
ATOM 1433 C C . GLU A 1 179 ? 6.773 -9.672 2.565 1.00 97.56 179 GLU A C 1
ATOM 1435 O O . GLU A 1 179 ? 5.966 -10.562 2.820 1.00 97.56 179 GLU A O 1
ATOM 1440 N N . LYS A 1 180 ? 6.535 -8.403 2.912 1.00 97.50 180 LYS A N 1
ATOM 1441 C CA . LYS A 1 180 ? 5.421 -7.999 3.773 1.00 97.50 180 LYS A CA 1
ATOM 1442 C C . LYS A 1 180 ? 4.570 -6.920 3.126 1.00 97.50 180 LYS A C 1
ATOM 1444 O O . LYS A 1 180 ? 5.069 -5.891 2.674 1.00 97.50 180 LYS A O 1
ATOM 1449 N N . VAL A 1 181 ? 3.266 -7.167 3.129 1.00 97.69 181 VAL A N 1
ATOM 1450 C CA . VAL A 1 181 ? 2.214 -6.174 2.914 1.00 97.69 181 VAL A CA 1
ATOM 1451 C C . VAL A 1 181 ? 1.246 -6.276 4.085 1.00 97.69 181 VAL A C 1
ATOM 1453 O O . VAL A 1 181 ? 0.905 -7.371 4.531 1.00 97.69 181 VAL A O 1
ATOM 1456 N N . VAL A 1 182 ? 0.830 -5.136 4.626 1.00 97.81 182 VAL A N 1
ATOM 1457 C CA . VAL A 1 182 ? -0.148 -5.090 5.713 1.00 97.81 182 VAL A CA 1
ATOM 1458 C C . VAL A 1 182 ? -1.537 -4.998 5.101 1.00 97.81 182 VAL A C 1
ATOM 1460 O O . VAL A 1 182 ? -1.824 -4.059 4.367 1.00 97.81 182 VAL A O 1
ATOM 1463 N N . ILE A 1 183 ? -2.408 -5.955 5.405 1.00 98.00 183 ILE A N 1
ATOM 1464 C CA . ILE A 1 183 ? -3.808 -5.935 4.974 1.00 98.00 183 ILE A CA 1
ATOM 1465 C C . ILE A 1 183 ? -4.667 -5.641 6.199 1.00 98.00 183 ILE A C 1
ATOM 1467 O O . ILE A 1 183 ? -4.496 -6.294 7.226 1.00 98.00 183 ILE A O 1
ATOM 1471 N N . ARG A 1 184 ? -5.548 -4.645 6.099 1.00 98.06 184 ARG A N 1
ATOM 1472 C CA . ARG A 1 184 ? -6.449 -4.216 7.176 1.00 98.06 184 ARG A CA 1
ATOM 1473 C C . ARG A 1 184 ? -7.852 -4.038 6.636 1.00 98.06 184 ARG A C 1
ATOM 1475 O O . ARG A 1 184 ? -8.019 -3.611 5.489 1.00 98.06 184 ARG A O 1
ATOM 1482 N N . ASP A 1 185 ? -8.840 -4.272 7.482 1.00 98.25 185 ASP A N 1
ATOM 1483 C CA . ASP A 1 185 ? -10.175 -3.753 7.232 1.00 98.25 185 ASP A CA 1
ATOM 1484 C C . ASP A 1 185 ? -10.335 -2.411 7.947 1.00 98.25 185 ASP A C 1
ATOM 1486 O O . ASP A 1 185 ? -9.847 -2.210 9.059 1.00 98.25 185 ASP A O 1
ATOM 1490 N N . ALA A 1 186 ? -10.985 -1.454 7.285 1.00 98.31 186 ALA A N 1
ATOM 1491 C CA . ALA A 1 186 ? -11.080 -0.085 7.782 1.00 98.31 186 ALA A CA 1
ATOM 1492 C C . ALA A 1 186 ? -11.697 -0.000 9.185 1.00 98.31 186 ALA A C 1
ATOM 1494 O O . ALA A 1 186 ? -11.294 0.854 9.969 1.00 98.31 186 ALA A O 1
ATOM 1495 N N . TRP A 1 187 ? -12.637 -0.895 9.508 1.00 98.06 187 TRP A N 1
ATOM 1496 C CA . TRP A 1 187 ? -13.322 -0.919 10.800 1.00 98.06 187 TRP A CA 1
ATOM 1497 C C . TRP A 1 187 ? -12.402 -1.234 11.988 1.00 98.06 187 TRP A C 1
ATOM 1499 O O . TRP A 1 187 ? -12.709 -0.824 13.103 1.00 98.06 187 TRP A O 1
ATOM 1509 N N . GLU A 1 188 ? -11.257 -1.878 11.746 1.00 97.88 188 GLU A N 1
ATOM 1510 C CA . GLU A 1 188 ? -10.279 -2.266 12.770 1.00 97.88 188 GLU A CA 1
ATOM 1511 C C . GLU A 1 188 ? -9.315 -1.127 13.153 1.00 97.88 188 GLU A C 1
ATOM 1513 O O . GLU A 1 188 ? -8.470 -1.307 14.031 1.00 97.88 188 GLU A O 1
ATOM 1518 N N . ILE A 1 189 ? -9.352 0.017 12.460 1.00 98.12 189 ILE A N 1
ATOM 1519 C CA . ILE A 1 189 ? -8.346 1.082 12.588 1.00 98.12 189 ILE A CA 1
ATOM 1520 C C . ILE A 1 189 ? -8.854 2.182 13.526 1.00 98.12 189 ILE A C 1
ATOM 1522 O O . ILE A 1 189 ? -9.791 2.903 13.193 1.00 98.12 189 ILE A O 1
ATOM 1526 N N . GLY A 1 190 ? -8.195 2.341 14.676 1.00 96.44 190 GLY A N 1
ATOM 1527 C CA . GLY A 1 190 ? -8.523 3.348 15.693 1.00 96.44 190 GLY A CA 1
ATOM 1528 C C . GLY A 1 190 ? -7.668 4.614 15.668 1.00 96.44 190 GLY A C 1
ATOM 1529 O O . GLY A 1 190 ? -6.718 4.734 14.897 1.00 96.44 190 GLY A O 1
ATOM 1530 N N . ILE A 1 191 ? -7.977 5.556 16.567 1.00 92.50 191 ILE A N 1
ATOM 1531 C CA . ILE A 1 191 ? -7.312 6.870 16.654 1.00 92.50 191 ILE A CA 1
ATOM 1532 C C . ILE A 1 191 ? -5.805 6.794 16.925 1.00 92.50 191 ILE A C 1
ATOM 1534 O O . ILE A 1 191 ? -5.037 7.564 16.354 1.00 92.50 191 ILE A O 1
ATOM 1538 N N . ASN A 1 192 ? -5.378 5.814 17.721 1.00 89.94 192 ASN A N 1
ATOM 1539 C CA . ASN A 1 192 ? -3.973 5.596 18.074 1.00 89.94 192 ASN A CA 1
ATOM 1540 C C . ASN A 1 192 ? -3.284 4.546 17.180 1.00 89.94 192 ASN A C 1
ATOM 1542 O O . ASN A 1 192 ? -2.157 4.139 17.461 1.00 89.94 192 ASN A O 1
ATOM 1546 N N . ASP A 1 193 ? -3.953 4.072 16.123 1.00 92.44 193 ASP A N 1
ATOM 1547 C CA . ASP A 1 193 ? -3.381 3.106 15.184 1.00 92.44 193 ASP A CA 1
ATOM 1548 C C . ASP A 1 193 ? -2.395 3.800 14.226 1.00 92.44 193 ASP A C 1
ATOM 1550 O O . ASP A 1 193 ? -2.611 4.934 13.784 1.00 92.44 193 ASP A O 1
ATOM 1554 N N . LEU A 1 194 ? -1.322 3.100 13.851 1.00 90.31 194 LEU A N 1
ATOM 1555 C CA . LEU A 1 194 ? -0.344 3.568 12.861 1.00 90.31 194 LEU A CA 1
ATOM 1556 C C . LEU A 1 194 ? -0.980 3.819 11.485 1.00 90.31 194 LEU A C 1
ATOM 1558 O O . LEU A 1 194 ? -0.520 4.674 10.726 1.00 90.31 194 LEU A O 1
ATOM 1562 N N . ASP A 1 195 ? -2.034 3.071 11.162 1.00 95.06 195 ASP A N 1
ATOM 1563 C CA . ASP A 1 195 ? -2.803 3.192 9.929 1.00 95.06 195 ASP A CA 1
ATOM 1564 C C . ASP A 1 195 ? -3.931 4.224 10.029 1.00 95.06 195 ASP A C 1
ATOM 1566 O O . ASP A 1 195 ? -4.645 4.425 9.047 1.00 95.06 195 ASP A O 1
ATOM 1570 N N . SER A 1 196 ? -4.085 4.924 11.161 1.00 95.31 196 SER A N 1
ATOM 1571 C CA . SER A 1 196 ? -5.138 5.933 11.341 1.00 95.31 196 SER A CA 1
ATOM 1572 C C . SER A 1 196 ? -5.129 6.957 10.209 1.00 95.31 196 SER A C 1
ATOM 1574 O O . SER A 1 196 ? -6.179 7.229 9.635 1.00 95.31 196 SER A O 1
ATOM 1576 N N . SER A 1 197 ? -3.952 7.442 9.790 1.00 93.56 197 SER A N 1
ATOM 1577 C CA . SER A 1 197 ? -3.768 8.381 8.666 1.00 93.56 197 SER A CA 1
ATOM 1578 C C . SER A 1 197 ? -4.349 7.906 7.323 1.00 93.56 197 SER A C 1
ATOM 1580 O O . SER A 1 197 ? -4.582 8.724 6.430 1.00 93.56 197 SER A O 1
ATOM 1582 N N . LEU A 1 198 ? -4.613 6.604 7.174 1.00 96.88 198 LEU A N 1
ATOM 1583 C CA . LEU A 1 198 ? -5.235 6.018 5.992 1.00 96.88 198 LEU A CA 1
ATOM 1584 C C . LEU A 1 198 ? -6.757 6.036 6.038 1.00 96.88 198 LEU A C 1
ATOM 1586 O O . LEU A 1 198 ? -7.355 5.858 4.990 1.00 96.88 198 LEU A O 1
ATOM 1590 N N . ILE A 1 199 ? -7.403 6.281 7.171 1.00 97.44 199 ILE A N 1
ATOM 1591 C CA . ILE A 1 199 ? -8.833 6.612 7.200 1.00 97.44 199 ILE A CA 1
ATOM 1592 C C . ILE A 1 199 ? -8.974 8.106 6.917 1.00 97.44 199 ILE A C 1
ATOM 1594 O O . ILE A 1 199 ? -8.085 8.881 7.262 1.00 97.44 199 ILE A O 1
ATOM 1598 N N . ARG A 1 200 ? -10.038 8.537 6.242 1.00 94.06 200 ARG A N 1
ATOM 1599 C CA . ARG A 1 200 ? -10.361 9.946 5.962 1.00 94.06 200 ARG A CA 1
ATOM 1600 C C . ARG A 1 200 ? -11.732 10.291 6.542 1.00 94.06 200 ARG A C 1
ATOM 1602 O O . ARG A 1 200 ? -12.563 9.416 6.724 1.00 94.06 200 ARG A O 1
ATOM 1609 N N . GLN A 1 201 ? -11.974 11.575 6.808 1.00 89.25 201 GLN A N 1
ATOM 1610 C CA . GLN A 1 201 ? -13.240 12.063 7.378 1.00 89.25 201 GLN A CA 1
ATOM 1611 C C . GLN A 1 201 ? -14.468 11.658 6.542 1.00 89.25 201 GLN A C 1
ATOM 1613 O O . GLN A 1 201 ? -15.500 11.314 7.099 1.00 89.25 201 GLN A O 1
ATOM 1618 N N . GLY A 1 202 ? -14.345 11.672 5.209 1.00 90.62 202 GLY A N 1
ATOM 1619 C CA . GLY A 1 202 ? -15.420 11.281 4.291 1.00 90.62 202 GLY A CA 1
ATOM 1620 C C . GLY A 1 202 ? -15.561 9.774 4.051 1.00 90.62 202 GLY A C 1
ATOM 1621 O O . GLY A 1 202 ? -16.399 9.379 3.242 1.00 90.62 202 GLY A O 1
ATOM 1622 N N . ASP A 1 203 ? -14.742 8.936 4.695 1.00 95.75 203 ASP A N 1
ATOM 1623 C CA . ASP A 1 203 ? -14.870 7.486 4.562 1.00 95.75 203 ASP A CA 1
ATOM 1624 C C . ASP A 1 203 ? -16.142 6.986 5.257 1.00 95.75 203 ASP A C 1
ATOM 1626 O O . ASP A 1 203 ? -16.639 7.571 6.219 1.00 95.75 203 ASP A O 1
ATOM 1630 N N . ASN A 1 204 ? -16.668 5.864 4.774 1.00 96.06 204 ASN A N 1
ATOM 1631 C CA . ASN A 1 204 ? -17.890 5.255 5.288 1.00 96.06 204 ASN A CA 1
ATOM 1632 C C . ASN A 1 204 ? -17.672 3.749 5.452 1.00 96.06 204 ASN A C 1
ATOM 1634 O O . ASN A 1 204 ? -18.180 2.981 4.630 1.00 96.06 204 ASN A O 1
ATOM 1638 N N . PRO A 1 205 ? -16.874 3.329 6.448 1.00 97.31 205 PRO A N 1
ATOM 1639 C CA . PRO A 1 205 ? -16.376 1.967 6.532 1.00 97.31 205 PRO A CA 1
ATOM 1640 C C . PRO A 1 205 ? -17.475 0.907 6.596 1.00 97.31 205 PRO A C 1
ATOM 1642 O O . PRO A 1 205 ? -18.555 1.120 7.150 1.00 97.31 205 PRO A O 1
ATOM 1645 N N . ILE A 1 206 ? -17.171 -0.271 6.062 1.00 98.00 206 ILE A N 1
ATOM 1646 C CA . ILE A 1 206 ? -17.961 -1.482 6.264 1.00 98.00 206 ILE A CA 1
ATOM 1647 C C . ILE A 1 206 ? -17.601 -2.033 7.635 1.00 98.00 206 ILE A C 1
ATOM 1649 O O . ILE A 1 206 ? -16.486 -2.507 7.837 1.00 98.00 206 ILE A O 1
ATOM 1653 N N . ILE A 1 207 ? -18.557 -1.979 8.555 1.00 97.62 207 ILE A N 1
ATOM 1654 C CA . ILE A 1 207 ? -18.411 -2.513 9.906 1.00 97.62 207 ILE A CA 1
ATOM 1655 C C . ILE A 1 207 ? -19.306 -3.754 10.018 1.00 97.62 207 ILE A C 1
ATOM 1657 O O . ILE A 1 207 ? -20.508 -3.653 9.731 1.00 97.62 207 ILE A O 1
ATOM 1661 N N . PRO A 1 208 ? -18.766 -4.931 10.381 1.00 96.19 208 PRO A N 1
ATOM 1662 C CA . PRO A 1 208 ? -19.593 -6.102 10.639 1.00 96.19 208 PRO A CA 1
ATOM 1663 C C . PRO A 1 208 ? -20.605 -5.811 11.752 1.00 96.19 208 PRO A C 1
ATOM 1665 O O . PRO A 1 208 ? -20.295 -5.129 12.725 1.00 96.19 208 PRO A O 1
ATOM 1668 N N . LYS A 1 209 ? -21.826 -6.348 11.633 1.00 95.19 209 LYS A N 1
ATOM 1669 C CA . LYS A 1 209 ? -22.905 -6.068 12.599 1.00 95.19 209 LYS A CA 1
ATOM 1670 C C . LYS A 1 209 ? -22.544 -6.449 14.039 1.00 95.19 209 LYS A C 1
ATOM 1672 O O . LYS A 1 209 ? -23.037 -5.798 14.948 1.00 95.19 209 LYS A O 1
ATOM 1677 N N . SER A 1 210 ? -21.722 -7.484 14.228 1.00 95.06 210 SER A N 1
ATOM 1678 C CA . SER A 1 210 ? -21.248 -7.914 15.549 1.00 95.06 210 SER A CA 1
ATOM 1679 C C . SER A 1 210 ? -20.283 -6.927 16.202 1.00 95.06 210 SER A C 1
ATOM 1681 O O . SER A 1 210 ? -20.202 -6.901 17.418 1.00 95.06 210 SER A O 1
ATOM 1683 N N . GLU A 1 211 ? -19.591 -6.108 15.408 1.00 94.62 211 GLU A N 1
ATOM 1684 C CA . GLU A 1 211 ? -18.497 -5.242 15.869 1.00 94.62 211 GLU A CA 1
ATOM 1685 C C . GLU A 1 211 ? -18.921 -3.773 15.980 1.00 94.62 211 GLU A C 1
ATOM 1687 O O . GLU A 1 211 ? -18.123 -2.918 16.347 1.00 94.62 211 GLU A O 1
ATOM 1692 N N . ILE A 1 212 ? -20.162 -3.434 15.611 1.00 91.44 212 ILE A N 1
ATOM 1693 C CA . ILE A 1 212 ? -20.561 -2.039 15.377 1.00 91.44 212 ILE A CA 1
ATOM 1694 C C . ILE A 1 212 ? -20.489 -1.147 16.619 1.00 91.44 212 ILE A C 1
ATOM 1696 O O . ILE A 1 212 ? -20.299 0.056 16.480 1.00 91.44 212 ILE A O 1
ATOM 1700 N N . GLU A 1 213 ? -20.635 -1.719 17.811 1.00 90.75 213 GLU A N 1
ATOM 1701 C CA . GLU A 1 213 ? -20.590 -0.970 19.071 1.00 90.75 213 GLU A CA 1
ATOM 1702 C C . GLU A 1 213 ? -19.153 -0.659 19.511 1.00 90.75 213 GLU A C 1
ATOM 1704 O O . GLU A 1 213 ? -18.911 0.378 20.124 1.00 90.75 213 GLU A O 1
ATOM 1709 N N . GLU A 1 214 ? -18.196 -1.519 19.152 1.00 93.38 214 GLU A N 1
ATOM 1710 C CA . GLU A 1 214 ? -16.803 -1.448 19.615 1.00 93.38 214 GLU A CA 1
ATOM 1711 C C . GLU A 1 214 ? -15.815 -1.067 18.501 1.00 93.38 214 GLU A C 1
ATOM 1713 O O . GLU A 1 214 ? -14.624 -0.893 18.763 1.00 93.38 214 GLU A O 1
ATOM 1718 N N . ALA A 1 215 ? -16.283 -0.918 17.256 1.00 96.31 215 ALA A N 1
ATOM 1719 C CA . ALA A 1 215 ? -15.430 -0.653 16.106 1.00 96.31 215 ALA A CA 1
ATOM 1720 C C . ALA A 1 215 ? -14.638 0.659 16.286 1.00 96.31 215 ALA A C 1
ATOM 1722 O O . ALA A 1 215 ? -15.214 1.754 16.212 1.00 96.31 215 ALA A O 1
ATOM 1723 N N . PRO A 1 216 ? -13.302 0.593 16.439 1.00 97.12 216 PRO A N 1
ATOM 1724 C CA . PRO A 1 216 ? -12.490 1.752 16.809 1.00 97.12 216 PRO A CA 1
ATOM 1725 C C . PRO A 1 216 ? -12.454 2.841 15.723 1.00 97.12 216 PRO A C 1
ATOM 1727 O O . PRO A 1 216 ? -12.134 3.999 16.003 1.00 97.12 216 PRO A O 1
ATOM 1730 N N . VAL A 1 217 ? -12.827 2.504 14.482 1.00 96.88 217 VAL A N 1
ATOM 1731 C CA . VAL A 1 217 ? -12.927 3.471 13.381 1.00 96.88 217 VAL A CA 1
ATOM 1732 C C . VAL A 1 217 ? -13.973 4.560 13.627 1.00 96.88 217 VAL A C 1
ATOM 1734 O O . VAL A 1 217 ? -13.872 5.650 13.062 1.00 96.88 217 VAL A O 1
ATOM 1737 N N . ILE A 1 218 ? -14.979 4.284 14.463 1.00 94.38 218 ILE A N 1
ATOM 1738 C CA . ILE A 1 218 ? -16.074 5.218 14.740 1.00 94.38 218 ILE A CA 1
ATOM 1739 C C . ILE A 1 218 ? -15.530 6.454 15.460 1.00 94.38 218 ILE A C 1
ATOM 1741 O O . ILE A 1 218 ? -15.739 7.574 14.987 1.00 94.38 218 ILE A O 1
ATOM 1745 N N . GLU A 1 219 ? -14.768 6.254 16.538 1.00 93.94 219 GLU A N 1
ATOM 1746 C CA . GLU A 1 219 ? -14.109 7.338 17.276 1.00 93.94 219 GLU A CA 1
ATOM 1747 C C . GLU A 1 219 ? -13.127 8.102 16.371 1.00 93.94 219 GLU A C 1
ATOM 1749 O O . GLU A 1 219 ? -13.104 9.337 16.350 1.00 93.94 219 GLU A O 1
ATOM 1754 N N . LEU A 1 220 ? -12.357 7.377 15.551 1.00 95.62 220 LEU A N 1
ATOM 1755 C CA . LEU A 1 220 ? -11.412 7.980 14.610 1.00 95.62 220 LEU A CA 1
ATOM 1756 C C . LEU A 1 220 ? -12.107 8.911 13.604 1.00 95.62 220 LEU A C 1
ATOM 1758 O O . LEU A 1 220 ? -11.635 10.026 13.383 1.00 95.62 220 LEU A O 1
ATOM 1762 N N . ILE A 1 221 ? -13.220 8.501 12.994 1.00 93.31 221 ILE A N 1
ATOM 1763 C CA . ILE A 1 221 ? -13.955 9.359 12.052 1.00 93.31 221 ILE A CA 1
ATOM 1764 C C . ILE A 1 221 ? -14.583 10.550 12.784 1.00 93.31 221 ILE A C 1
ATOM 1766 O O . ILE A 1 221 ? -14.493 11.676 12.293 1.00 93.31 221 ILE A O 1
ATOM 1770 N N . GLN A 1 222 ? -15.151 10.337 13.974 1.00 90.69 222 GLN A N 1
ATOM 1771 C CA . GLN A 1 222 ? -15.740 11.405 14.789 1.00 90.69 222 GLN A CA 1
ATOM 1772 C C . GLN A 1 222 ? -14.729 12.491 15.163 1.00 90.69 222 GLN A C 1
ATOM 1774 O O . GLN A 1 222 ? -15.008 13.671 14.958 1.00 90.69 222 GLN A O 1
ATOM 1779 N N . SER A 1 223 ? -13.530 12.112 15.613 1.00 90.94 223 SER A N 1
ATOM 1780 C CA . SER A 1 223 ? -12.468 13.073 15.955 1.00 90.94 223 SER A CA 1
ATOM 1781 C C . SER A 1 223 ? -12.065 13.984 14.788 1.00 90.94 223 SER A C 1
ATOM 1783 O O . SER A 1 223 ? -11.657 15.122 15.002 1.00 90.94 223 SER A O 1
ATOM 1785 N N . ARG A 1 224 ? -12.232 13.522 13.543 1.00 86.81 224 ARG A N 1
ATOM 1786 C CA . ARG A 1 224 ? -11.913 14.289 12.328 1.00 86.81 224 ARG A CA 1
ATOM 1787 C C . ARG A 1 224 ? -13.029 15.216 11.880 1.00 86.81 224 ARG A C 1
ATOM 1789 O O . ARG A 1 224 ? -12.761 16.115 11.099 1.00 86.81 224 ARG A O 1
ATOM 1796 N N . MET A 1 225 ? -14.257 14.998 12.346 1.00 79.62 225 MET A N 1
ATOM 1797 C CA . MET A 1 225 ? -15.373 15.911 12.086 1.00 79.62 225 MET A CA 1
ATOM 1798 C C . MET A 1 225 ? -15.328 17.160 12.975 1.00 79.62 225 MET A C 1
ATOM 1800 O O . MET A 1 225 ? -15.970 18.146 12.645 1.00 79.62 225 MET A O 1
ATOM 1804 N N . ILE A 1 226 ? -14.594 17.112 14.092 1.00 68.19 226 ILE A N 1
ATOM 1805 C CA . ILE A 1 226 ? -14.526 18.183 15.103 1.00 68.19 226 ILE A CA 1
ATOM 1806 C C . ILE A 1 226 ? -13.321 19.119 14.872 1.00 68.19 226 ILE A C 1
ATOM 1808 O O . ILE A 1 226 ? -13.231 20.176 15.483 1.00 68.19 226 ILE A O 1
ATOM 1812 N N . ALA A 1 227 ? -12.375 18.742 14.008 1.00 60.72 227 ALA A N 1
ATOM 1813 C CA . ALA A 1 227 ? -11.115 19.462 13.805 1.00 60.72 227 ALA A CA 1
ATOM 1814 C C . ALA A 1 227 ? -11.197 20.654 12.816 1.00 60.72 227 ALA A C 1
ATOM 1816 O O . ALA A 1 227 ? -10.153 21.114 12.349 1.00 60.72 227 ALA A O 1
ATOM 1817 N N . GLU A 1 228 ? -12.404 21.145 12.513 1.00 43.28 228 GLU A N 1
ATOM 1818 C CA . GLU A 1 228 ? -12.696 22.344 11.700 1.00 43.28 228 GLU A CA 1
ATOM 1819 C C . GLU A 1 228 ? -13.377 23.422 12.553 1.00 43.28 228 GLU A C 1
ATOM 1821 O O . GLU A 1 228 ? -13.052 24.615 12.349 1.00 43.28 228 GLU A O 1
#